Protein AF-A0A7S4QL67-F1 (afdb_monomer_lite)

pLDDT: mean 79.64, std 17.18, range [35.62, 97.12]

Sequence (213 aa):
MNMHNIYIYISLELRRITYESTPASIIEQIALKEAVHPLRSLDDLRTRLGPNRRCYAFFHPSFLLEEPLVFVHVALIENCIPCSMEDIDKFTTKNEGEGEEERNKKVAVFYSITSTQPGLSGVDLGNFLLKRVVDVLKKDFVNMETFVTLSPLPRFRKWVEGKVKQQMKKGNEGRAKDDNTKTVSSSKFVDDTLFTKKEKLELQKVLKCSNLE

Organism: NCBI:txid49249

Structure (mmCIF, N/CA/C/O backbone):
data_AF-A0A7S4QL67-F1
#
_entry.id   AF-A0A7S4QL67-F1
#
loop_
_atom_site.group_PDB
_atom_site.id
_atom_site.type_symbol
_atom_site.label_atom_id
_atom_site.label_alt_id
_atom_site.label_comp_id
_atom_site.label_asym_id
_atom_site.label_entity_id
_atom_site.label_seq_id
_atom_site.pdbx_PDB_ins_code
_atom_site.Cartn_x
_atom_site.Cartn_y
_atom_site.Cartn_z
_atom_site.occupancy
_atom_site.B_iso_or_equiv
_atom_site.auth_seq_id
_atom_site.auth_comp_id
_atom_site.auth_asym_id
_atom_site.auth_atom_id
_atom_site.pdbx_PDB_model_num
ATOM 1 N N . MET A 1 1 ? -24.538 7.093 -9.145 1.00 47.81 1 MET A N 1
ATOM 2 C CA . MET A 1 1 ? -23.144 7.366 -9.567 1.00 47.81 1 MET A CA 1
ATOM 3 C C . MET A 1 1 ? -23.116 8.729 -10.243 1.00 47.81 1 MET A C 1
ATOM 5 O O . MET A 1 1 ? -23.798 8.895 -11.241 1.00 47.81 1 MET A O 1
ATOM 9 N N . ASN A 1 2 ? -22.430 9.715 -9.657 1.00 45.75 2 ASN A N 1
ATOM 10 C CA . ASN A 1 2 ? -22.355 11.083 -10.191 1.00 45.75 2 ASN A CA 1
ATOM 11 C C . ASN A 1 2 ? -21.451 11.139 -11.432 1.00 45.75 2 ASN A C 1
ATOM 13 O O . ASN A 1 2 ? -20.361 10.569 -11.409 1.00 45.75 2 ASN A O 1
ATOM 17 N N . MET A 1 3 ? -21.862 11.872 -12.473 1.00 50.16 3 MET A N 1
ATOM 18 C CA . MET A 1 3 ? -21.099 12.030 -13.724 1.00 50.16 3 MET A CA 1
ATOM 19 C C . MET A 1 3 ? -19.668 12.554 -13.501 1.00 50.16 3 MET A C 1
ATOM 21 O O . MET A 1 3 ? -18.754 12.160 -14.214 1.00 50.16 3 MET A O 1
ATOM 25 N N . HIS A 1 4 ? -19.452 13.383 -12.473 1.00 55.72 4 HIS A N 1
ATOM 26 C CA . HIS A 1 4 ? -18.123 13.900 -12.118 1.00 55.72 4 HIS A CA 1
ATOM 27 C C . HIS A 1 4 ? -17.134 12.804 -11.700 1.00 55.72 4 HIS A C 1
ATOM 29 O O . HIS A 1 4 ? -15.964 12.869 -12.061 1.00 55.72 4 HIS A O 1
ATOM 35 N N . ASN A 1 5 ? -17.600 11.763 -11.001 1.00 54.25 5 ASN A N 1
ATOM 36 C CA . ASN A 1 5 ? -16.732 10.648 -10.626 1.00 54.25 5 ASN A CA 1
ATOM 37 C C . ASN A 1 5 ? -16.266 9.875 -11.867 1.00 54.25 5 ASN A C 1
ATOM 39 O O . ASN A 1 5 ? -15.102 9.513 -11.952 1.00 54.25 5 ASN A O 1
ATOM 43 N N . ILE A 1 6 ? -17.139 9.678 -12.861 1.00 53.88 6 ILE A N 1
ATOM 44 C CA . ILE A 1 6 ? -16.800 8.945 -14.093 1.00 53.88 6 ILE A CA 1
ATOM 45 C C . ILE A 1 6 ? -15.661 9.634 -14.860 1.00 53.88 6 ILE A C 1
ATOM 47 O O . ILE A 1 6 ? -14.733 8.954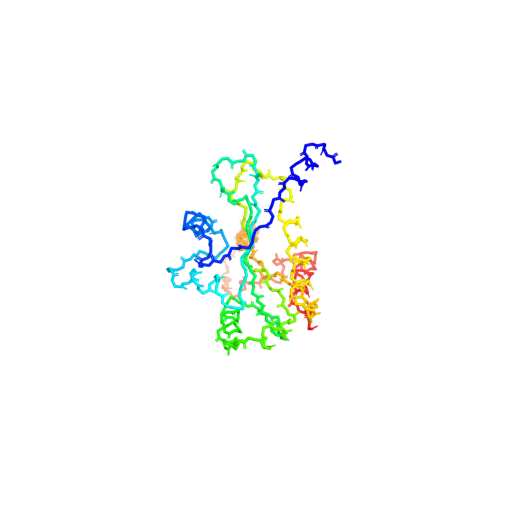 -15.292 1.00 53.88 6 ILE A O 1
ATOM 51 N N . TYR A 1 7 ? -15.691 10.965 -14.977 1.00 53.84 7 TYR A N 1
ATOM 52 C CA . TYR A 1 7 ? -14.631 11.716 -15.658 1.00 53.84 7 TYR A CA 1
ATOM 53 C C . TYR A 1 7 ? -13.300 11.679 -14.909 1.00 53.84 7 TYR A C 1
ATOM 55 O O . TYR A 1 7 ? -12.264 11.532 -15.550 1.00 53.84 7 TYR A O 1
ATOM 63 N N . ILE A 1 8 ? -13.327 11.754 -13.574 1.00 58.94 8 ILE A N 1
ATOM 64 C CA . ILE A 1 8 ? -12.108 11.645 -12.768 1.00 58.94 8 ILE A CA 1
ATOM 65 C C . ILE A 1 8 ? -11.485 10.257 -12.937 1.00 58.94 8 ILE A C 1
ATOM 67 O O . ILE A 1 8 ? -10.295 10.176 -13.183 1.00 58.94 8 ILE A O 1
ATOM 71 N N . TYR A 1 9 ? -12.255 9.165 -12.856 1.00 61.34 9 TYR A N 1
ATOM 72 C CA . TYR A 1 9 ? -11.690 7.807 -12.919 1.00 61.34 9 TYR A CA 1
ATOM 73 C C . TYR A 1 9 ? -11.166 7.400 -14.305 1.00 61.34 9 TYR A C 1
ATOM 75 O O . TYR A 1 9 ? -10.254 6.578 -14.383 1.00 61.34 9 TYR A O 1
ATOM 83 N N . ILE A 1 10 ? -11.724 7.947 -15.391 1.00 61.06 10 ILE A N 1
ATOM 84 C CA . ILE A 1 10 ? -11.321 7.615 -16.770 1.00 61.06 10 ILE A CA 1
ATOM 85 C C . ILE A 1 10 ? -9.983 8.261 -17.164 1.00 61.06 10 ILE A C 1
ATOM 87 O O . ILE A 1 10 ? -9.298 7.733 -18.037 1.00 61.06 10 ILE A O 1
ATOM 91 N N . SER A 1 11 ? -9.582 9.361 -16.522 1.00 75.50 11 SER A N 1
ATOM 92 C CA . SER A 1 11 ? -8.353 10.089 -16.860 1.00 75.50 11 SER A CA 1
ATOM 93 C C . SER A 1 11 ? -7.151 9.755 -15.971 1.00 75.50 11 SER A C 1
ATOM 95 O O . SER A 1 11 ? -6.076 10.296 -16.214 1.00 75.50 11 SER A O 1
ATOM 97 N N . LEU A 1 12 ? -7.289 8.899 -14.948 1.00 87.38 12 LEU A N 1
ATOM 98 C CA . LEU A 1 12 ? -6.177 8.601 -14.038 1.00 87.38 12 LEU A CA 1
ATOM 99 C C . LEU A 1 12 ? -5.130 7.703 -14.690 1.00 87.38 12 LEU A C 1
ATOM 101 O O . LEU A 1 12 ? -5.422 6.604 -15.168 1.00 87.38 12 LEU A O 1
ATOM 105 N N . GLU A 1 13 ? -3.883 8.144 -14.612 1.00 90.50 13 GLU A N 1
ATOM 106 C CA . GLU A 1 13 ? -2.728 7.399 -15.081 1.00 90.50 13 GLU A CA 1
ATOM 107 C C . GLU A 1 13 ? -2.085 6.655 -13.907 1.00 90.50 13 GLU A C 1
ATOM 109 O O . GLU A 1 13 ? -1.672 7.267 -12.921 1.00 90.50 13 GLU A O 1
ATOM 114 N N . LEU A 1 14 ? -2.009 5.324 -14.000 1.00 94.00 14 LEU A N 1
ATOM 115 C CA . LEU A 1 14 ? -1.264 4.504 -13.046 1.00 94.00 14 LEU A CA 1
ATOM 116 C C . LEU A 1 14 ? 0.203 4.468 -13.468 1.00 94.00 14 LEU A C 1
ATOM 118 O O . LEU A 1 14 ? 0.513 3.911 -14.520 1.00 94.00 14 LEU A O 1
ATOM 122 N N . ARG A 1 15 ? 1.100 4.987 -12.629 1.00 94.75 15 ARG A N 1
ATOM 123 C CA . ARG A 1 15 ? 2.548 4.883 -12.851 1.00 94.75 15 ARG A CA 1
ATOM 124 C C . ARG A 1 15 ? 3.189 4.025 -11.768 1.00 94.75 15 ARG A C 1
ATOM 126 O O . ARG A 1 15 ? 2.822 4.108 -10.593 1.00 94.75 15 ARG A O 1
ATOM 133 N N . ARG A 1 16 ? 4.160 3.203 -12.173 1.00 95.62 16 ARG A N 1
ATOM 134 C CA . ARG A 1 16 ? 5.074 2.527 -11.248 1.00 95.62 16 ARG A CA 1
ATOM 135 C C . ARG A 1 16 ? 6.146 3.521 -10.819 1.00 95.62 16 ARG A C 1
ATOM 137 O O . ARG A 1 16 ? 6.760 4.160 -11.665 1.00 95.62 16 ARG A O 1
ATOM 144 N N . ILE A 1 17 ? 6.373 3.606 -9.517 1.00 95.69 17 ILE A N 1
ATOM 145 C CA . ILE A 1 17 ? 7.401 4.440 -8.909 1.00 95.69 17 ILE A CA 1
ATOM 146 C C . ILE A 1 17 ? 8.600 3.556 -8.575 1.00 95.69 17 ILE A C 1
ATOM 148 O O . ILE A 1 17 ? 8.479 2.579 -7.833 1.00 95.69 17 ILE A O 1
ATOM 152 N N . THR A 1 18 ? 9.748 3.899 -9.142 1.00 94.50 18 THR A N 1
ATOM 153 C CA . THR A 1 18 ? 11.058 3.287 -8.870 1.00 94.50 18 THR A CA 1
ATOM 154 C C . THR A 1 18 ? 12.059 4.370 -8.484 1.00 94.50 18 THR A C 1
ATOM 156 O O . THR A 1 18 ? 11.873 5.541 -8.833 1.00 94.50 18 THR A O 1
ATOM 159 N N . TYR A 1 19 ? 13.113 3.988 -7.767 1.00 91.56 19 TYR A N 1
ATOM 160 C CA . TYR A 1 19 ? 14.127 4.935 -7.314 1.00 91.56 19 TYR A CA 1
ATOM 161 C C . TYR A 1 19 ? 14.970 5.486 -8.479 1.00 91.56 19 TYR A C 1
ATOM 163 O O . TYR A 1 19 ? 15.389 6.638 -8.442 1.00 91.56 19 TYR A O 1
ATOM 171 N N . GLU A 1 20 ? 15.177 4.691 -9.532 1.00 89.00 20 GLU A N 1
ATOM 172 C CA . GLU A 1 20 ? 16.080 5.005 -10.643 1.00 89.00 20 GLU A CA 1
ATOM 173 C C . GLU A 1 20 ? 15.415 5.817 -11.759 1.00 89.00 20 GLU A C 1
ATOM 175 O O . GLU A 1 20 ? 16.056 6.689 -12.340 1.00 89.00 20 GLU A O 1
ATOM 180 N N . SER A 1 21 ? 14.150 5.528 -12.097 1.00 91.00 21 SER A N 1
ATOM 181 C CA . SER A 1 21 ? 13.496 6.143 -13.264 1.00 91.00 21 SER A CA 1
ATOM 182 C C . SER A 1 21 ? 12.536 7.277 -12.921 1.00 91.00 21 SER A C 1
ATOM 184 O O . SER A 1 21 ? 12.114 8.004 -13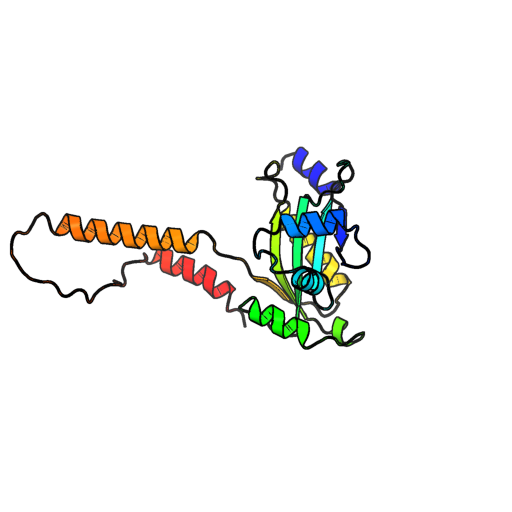.818 1.00 91.00 21 SER A O 1
ATOM 186 N N . THR A 1 22 ? 12.146 7.426 -11.654 1.00 93.62 22 THR A N 1
ATOM 187 C CA . THR A 1 22 ? 11.178 8.456 -11.253 1.00 93.62 22 THR A CA 1
ATOM 188 C C . THR A 1 22 ? 11.901 9.744 -10.857 1.00 93.62 22 THR A C 1
ATOM 190 O O . THR A 1 22 ? 12.877 9.677 -10.110 1.00 93.62 22 THR A O 1
ATOM 193 N N . PRO A 1 23 ? 11.418 10.930 -11.277 1.00 93.69 23 PRO A N 1
ATOM 194 C CA . PRO A 1 23 ? 11.945 12.202 -10.798 1.00 93.69 23 PRO A CA 1
ATOM 195 C C . PRO A 1 23 ? 11.982 12.295 -9.267 1.00 93.69 23 PRO A C 1
ATOM 197 O O . PRO A 1 23 ? 11.015 11.953 -8.579 1.00 93.69 23 PRO A O 1
ATOM 200 N N . ALA A 1 24 ? 13.085 12.829 -8.736 1.00 93.31 24 ALA A N 1
ATOM 201 C CA . ALA A 1 24 ? 13.299 12.969 -7.296 1.00 93.31 24 ALA A CA 1
ATOM 202 C C . ALA A 1 24 ? 12.215 13.811 -6.600 1.00 93.31 24 ALA A C 1
ATOM 204 O O . ALA A 1 24 ? 11.880 13.534 -5.454 1.00 93.31 24 ALA A O 1
ATOM 205 N N . SER A 1 25 ? 11.619 14.782 -7.301 1.00 92.38 25 SER A N 1
ATOM 206 C CA . SER A 1 25 ? 10.508 15.602 -6.799 1.00 92.38 25 SER A CA 1
ATOM 207 C C . SER A 1 25 ? 9.272 14.771 -6.431 1.00 92.38 25 SER A C 1
ATOM 209 O O . SER A 1 25 ? 8.646 15.011 -5.402 1.00 92.38 25 SER A O 1
ATOM 211 N N . ILE A 1 26 ? 8.932 13.757 -7.232 1.00 93.25 26 ILE A N 1
ATOM 212 C CA . ILE A 1 26 ? 7.800 12.857 -6.963 1.00 93.25 26 ILE A CA 1
ATOM 213 C C . ILE A 1 26 ? 8.137 11.930 -5.792 1.00 93.25 26 ILE A C 1
ATOM 215 O O . ILE A 1 26 ? 7.310 11.710 -4.905 1.00 93.25 26 ILE A O 1
ATOM 219 N N . ILE A 1 27 ? 9.364 11.403 -5.768 1.00 94.19 27 ILE A N 1
ATOM 220 C CA . ILE A 1 27 ? 9.854 10.545 -4.682 1.00 94.19 27 ILE A CA 1
ATOM 221 C C . ILE A 1 27 ? 9.822 11.304 -3.346 1.00 94.19 27 ILE A C 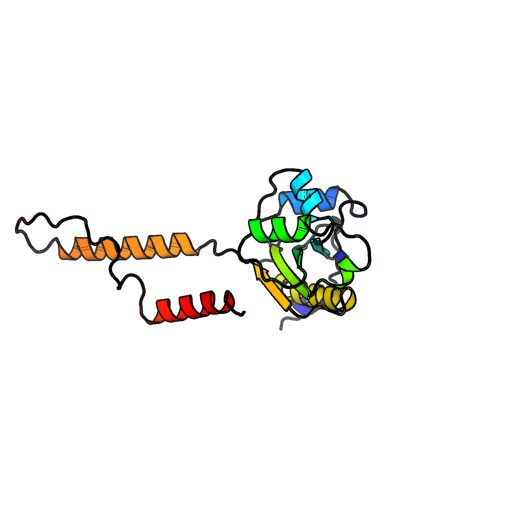1
ATOM 223 O O . ILE A 1 27 ? 9.367 10.760 -2.340 1.00 94.19 27 ILE A O 1
ATOM 227 N N . GLU A 1 28 ? 10.242 12.569 -3.341 1.00 93.00 28 GLU A N 1
ATOM 228 C CA . GLU A 1 28 ? 10.178 13.456 -2.179 1.00 93.00 28 GLU A CA 1
ATOM 229 C C . GLU A 1 28 ? 8.734 13.665 -1.707 1.00 93.00 28 GLU A C 1
ATOM 231 O O . GLU A 1 28 ? 8.451 13.533 -0.517 1.00 93.00 28 GLU A O 1
ATOM 236 N N . GLN A 1 29 ? 7.792 13.910 -2.621 1.00 92.31 29 GLN A N 1
ATOM 237 C CA . GLN A 1 29 ? 6.377 14.038 -2.264 1.00 92.31 29 GLN A CA 1
ATOM 238 C C . GLN A 1 29 ? 5.813 12.760 -1.636 1.00 92.31 29 GLN A C 1
ATOM 240 O O . GLN A 1 29 ? 5.096 12.839 -0.640 1.00 92.31 29 GLN A O 1
ATOM 245 N N . ILE A 1 30 ? 6.138 11.585 -2.180 1.00 93.56 30 ILE A N 1
ATOM 246 C CA . ILE A 1 30 ? 5.727 10.296 -1.601 1.00 93.56 30 ILE A CA 1
ATOM 247 C C . ILE A 1 30 ? 6.318 10.143 -0.199 1.00 93.56 30 ILE A C 1
ATOM 249 O O . ILE A 1 30 ? 5.603 9.789 0.739 1.00 93.56 30 ILE A O 1
ATOM 253 N N . ALA A 1 31 ? 7.601 10.472 -0.045 1.00 93.44 31 ALA A N 1
ATOM 254 C CA . ALA A 1 31 ? 8.300 10.369 1.223 1.00 93.44 31 ALA A CA 1
ATOM 255 C C . ALA A 1 31 ? 7.708 11.281 2.307 1.00 93.44 31 ALA A C 1
ATOM 257 O O . ALA A 1 31 ? 7.506 10.844 3.439 1.00 93.44 31 ALA A O 1
ATOM 258 N N . LEU A 1 32 ? 7.388 12.528 1.954 1.00 92.69 32 LEU A N 1
ATOM 259 C CA . LEU A 1 32 ? 6.805 13.512 2.867 1.00 92.69 32 LEU A CA 1
ATOM 260 C C . LEU A 1 32 ? 5.354 13.200 3.237 1.00 92.69 32 LEU A C 1
ATOM 262 O O . LEU A 1 32 ? 4.910 13.550 4.330 1.00 92.69 32 LEU A O 1
ATOM 266 N N . LYS A 1 33 ? 4.596 12.586 2.325 1.00 92.38 33 LYS A N 1
ATOM 267 C CA . LYS A 1 33 ? 3.152 12.389 2.493 1.00 92.38 33 LYS A CA 1
ATOM 268 C C . LYS A 1 33 ? 2.761 11.023 3.041 1.00 92.38 33 LYS A C 1
ATOM 270 O O . LYS A 1 33 ? 1.584 10.833 3.325 1.00 92.38 33 LYS A O 1
ATOM 275 N N . GLU A 1 34 ? 3.701 10.096 3.203 1.00 93.31 34 GLU A N 1
ATOM 276 C CA . GLU A 1 34 ? 3.469 8.760 3.762 1.00 93.31 34 GLU A CA 1
ATOM 277 C C . GLU A 1 34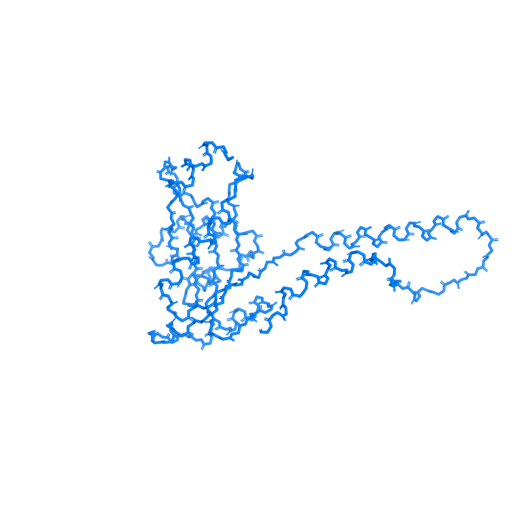 ? 2.770 8.819 5.134 1.00 93.31 34 GLU A C 1
ATOM 279 O O . GLU A 1 34 ? 3.344 9.249 6.135 1.00 93.31 34 GLU A O 1
ATOM 284 N N . ALA A 1 35 ? 1.509 8.376 5.174 1.00 89.56 35 ALA A N 1
ATOM 285 C CA . ALA A 1 35 ? 0.636 8.547 6.335 1.00 89.56 35 ALA A CA 1
ATOM 286 C C . ALA A 1 35 ? 0.548 7.308 7.241 1.00 89.56 35 ALA A C 1
ATOM 288 O O . ALA A 1 35 ? 0.080 7.417 8.377 1.00 89.56 35 ALA A O 1
ATOM 289 N N . VAL A 1 36 ? 0.948 6.131 6.750 1.00 90.31 36 VAL A N 1
ATOM 290 C CA . VAL A 1 36 ? 0.788 4.858 7.468 1.00 90.31 36 VAL A CA 1
ATOM 291 C C . VAL A 1 36 ? 2.069 4.495 8.208 1.00 90.31 36 VAL A C 1
ATOM 293 O O . VAL A 1 36 ? 2.041 4.246 9.415 1.00 90.31 36 VAL A O 1
ATOM 296 N N . HIS A 1 37 ? 3.197 4.500 7.495 1.00 89.44 37 HIS A N 1
ATOM 297 C CA . HIS A 1 37 ? 4.499 4.111 8.032 1.00 89.44 37 HIS A CA 1
ATOM 298 C C . HIS A 1 37 ? 5.546 5.186 7.729 1.00 89.44 37 HIS A C 1
ATOM 300 O O . HIS A 1 37 ? 6.236 5.068 6.713 1.00 89.44 37 HIS A O 1
ATOM 306 N N . PRO A 1 38 ? 5.699 6.208 8.592 1.00 88.56 38 PRO A N 1
ATOM 307 C CA . PRO A 1 38 ? 6.670 7.279 8.384 1.00 88.56 38 PRO A CA 1
ATOM 308 C C . PRO A 1 38 ? 8.063 6.733 8.058 1.00 88.56 38 PRO A C 1
ATOM 310 O O . PRO A 1 38 ? 8.510 5.747 8.653 1.00 88.56 38 PRO A O 1
ATOM 313 N N . LEU A 1 39 ? 8.733 7.351 7.087 1.00 89.19 39 LEU A N 1
ATOM 314 C CA . LEU A 1 39 ? 10.076 6.946 6.682 1.00 89.19 39 LEU A CA 1
ATOM 315 C C . LEU A 1 39 ? 11.097 7.283 7.763 1.00 89.19 39 LEU A C 1
ATOM 317 O O . LEU A 1 39 ? 11.058 8.358 8.361 1.00 89.19 39 LEU A O 1
ATOM 321 N N . ARG A 1 40 ? 12.037 6.362 7.981 1.00 89.31 40 ARG A N 1
ATOM 322 C CA . ARG A 1 40 ? 13.115 6.531 8.968 1.00 89.31 40 ARG A CA 1
ATOM 323 C C . ARG A 1 40 ? 14.375 7.156 8.372 1.00 89.31 40 ARG A C 1
ATOM 325 O O . ARG A 1 40 ? 15.098 7.858 9.072 1.00 89.31 40 ARG A O 1
ATOM 332 N N . SER A 1 41 ? 14.657 6.881 7.101 1.00 91.44 41 SER A N 1
ATOM 333 C CA . SER A 1 41 ? 15.863 7.328 6.399 1.00 91.44 41 SER A CA 1
ATOM 334 C C . SER A 1 41 ? 15.674 7.264 4.877 1.00 91.44 41 SER A C 1
ATOM 336 O O . SER A 1 41 ? 14.708 6.686 4.379 1.00 91.44 41 SER A O 1
ATOM 338 N N . LEU A 1 42 ? 16.623 7.825 4.120 1.00 89.31 42 LEU A N 1
ATOM 339 C CA . LEU A 1 42 ? 16.672 7.643 2.661 1.00 89.31 42 LEU A CA 1
ATOM 340 C C . LEU A 1 42 ? 16.904 6.180 2.259 1.00 89.31 42 LEU A C 1
ATOM 342 O O . LEU A 1 42 ? 16.463 5.756 1.196 1.00 89.31 42 LEU A O 1
ATOM 346 N N . ASP A 1 43 ? 17.580 5.412 3.110 1.00 90.06 43 ASP A N 1
ATOM 347 C CA . ASP A 1 43 ? 17.833 3.990 2.888 1.00 90.06 43 ASP A CA 1
ATOM 348 C C . ASP A 1 43 ? 16.551 3.148 3.039 1.00 90.06 43 ASP A C 1
ATOM 350 O O . ASP A 1 43 ? 16.279 2.265 2.227 1.00 90.06 43 ASP A O 1
ATOM 354 N N . ASP A 1 44 ? 15.686 3.510 3.997 1.00 91.00 44 ASP A N 1
ATOM 355 C CA . ASP A 1 44 ? 14.327 2.957 4.124 1.00 91.00 44 ASP A CA 1
ATOM 356 C C . ASP A 1 44 ? 13.517 3.232 2.845 1.00 91.00 44 ASP A C 1
ATOM 358 O O . ASP A 1 44 ? 12.901 2.330 2.282 1.00 91.00 44 ASP A O 1
ATOM 362 N N . LEU A 1 45 ? 13.590 4.454 2.308 1.00 92.38 45 LEU A N 1
ATOM 363 C CA . LEU A 1 45 ? 12.918 4.802 1.053 1.00 92.38 45 LEU A CA 1
ATOM 364 C C . LEU A 1 45 ? 13.435 3.985 -0.141 1.00 92.38 45 LEU A C 1
ATOM 366 O O . LEU A 1 45 ? 12.629 3.470 -0.915 1.00 92.38 45 LEU A O 1
ATOM 370 N N . ARG A 1 46 ? 14.759 3.829 -0.273 1.00 91.25 46 ARG A N 1
ATOM 371 C CA . ARG A 1 46 ? 15.369 2.979 -1.309 1.00 91.25 46 ARG A CA 1
ATOM 372 C C . ARG A 1 46 ? 14.901 1.540 -1.191 1.00 91.25 46 ARG A C 1
ATOM 374 O O . ARG A 1 46 ? 14.464 0.970 -2.181 1.00 91.25 46 ARG A O 1
ATOM 381 N N . THR A 1 47 ? 14.907 0.991 0.021 1.00 90.62 47 THR A N 1
ATOM 382 C CA . THR A 1 47 ? 14.420 -0.367 0.284 1.00 90.62 47 THR A CA 1
ATOM 383 C C . THR A 1 47 ? 12.963 -0.511 -0.153 1.00 90.62 47 THR A C 1
ATOM 385 O O . THR A 1 47 ? 12.625 -1.460 -0.852 1.00 90.62 47 THR A O 1
ATOM 388 N N . ARG A 1 48 ? 12.097 0.459 0.178 1.00 92.88 48 ARG A N 1
ATOM 389 C CA . ARG A 1 48 ? 10.667 0.454 -0.192 1.00 92.88 48 ARG A CA 1
ATOM 390 C C . ARG A 1 48 ? 10.393 0.557 -1.692 1.00 92.88 48 ARG A C 1
ATOM 392 O O . ARG A 1 48 ? 9.348 0.084 -2.134 1.00 92.88 48 ARG A O 1
ATOM 399 N N . LEU A 1 49 ? 11.297 1.169 -2.452 1.00 93.25 49 LEU A N 1
ATOM 400 C CA . LEU A 1 49 ? 11.219 1.288 -3.912 1.00 93.25 49 LEU A CA 1
ATOM 401 C C . LEU A 1 49 ? 12.076 0.244 -4.649 1.00 93.25 49 LEU A C 1
ATOM 403 O O . LEU A 1 49 ? 12.096 0.239 -5.880 1.00 93.25 49 LEU A O 1
ATOM 407 N N . GLY A 1 50 ? 12.771 -0.612 -3.899 1.00 88.56 50 GLY A N 1
ATOM 408 C CA . GLY A 1 50 ? 13.744 -1.576 -4.392 1.00 88.56 50 GLY A CA 1
ATOM 409 C C . GLY A 1 50 ? 13.145 -2.936 -4.781 1.00 88.56 50 GLY A C 1
ATOM 410 O O . GLY A 1 50 ? 11.942 -3.050 -5.045 1.00 88.56 50 GLY A O 1
ATOM 411 N N . PRO A 1 51 ? 13.975 -3.992 -4.848 1.00 87.69 51 PRO A N 1
ATOM 412 C CA . PRO A 1 51 ? 13.541 -5.325 -5.258 1.00 87.69 51 PRO A CA 1
ATOM 413 C C . PRO A 1 51 ? 12.527 -5.922 -4.274 1.00 87.69 51 PRO A C 1
ATOM 415 O O . PRO A 1 51 ? 12.475 -5.561 -3.099 1.00 87.69 51 PRO A O 1
ATOM 418 N N . ASN A 1 52 ? 11.675 -6.829 -4.765 1.00 89.94 52 ASN A N 1
ATOM 419 C CA . ASN A 1 52 ? 10.554 -7.427 -4.015 1.00 89.94 52 ASN A CA 1
ATOM 420 C C . ASN A 1 52 ? 9.551 -6.422 -3.428 1.00 89.94 52 ASN A C 1
ATOM 422 O O . ASN A 1 52 ? 8.654 -6.801 -2.672 1.00 89.94 52 ASN A O 1
ATOM 426 N N . ARG A 1 53 ? 9.664 -5.144 -3.787 1.00 93.12 53 ARG A N 1
ATOM 427 C CA . ARG A 1 53 ? 8.709 -4.106 -3.436 1.00 93.12 53 ARG A CA 1
ATOM 428 C C . ARG A 1 53 ? 8.308 -3.340 -4.677 1.00 93.12 53 ARG A C 1
ATOM 430 O O . ARG A 1 53 ? 9.028 -3.253 -5.671 1.00 93.12 53 ARG A O 1
ATOM 437 N N . ARG A 1 54 ? 7.082 -2.845 -4.653 1.00 95.00 54 ARG A N 1
ATOM 438 C CA . ARG A 1 54 ? 6.513 -2.039 -5.724 1.00 95.00 54 ARG A CA 1
ATOM 439 C C . ARG A 1 54 ? 5.788 -0.869 -5.093 1.00 95.00 54 ARG A C 1
ATOM 441 O O . ARG A 1 54 ? 5.050 -1.036 -4.125 1.00 95.00 54 ARG A O 1
ATOM 448 N N . CYS A 1 55 ? 5.973 0.305 -5.671 1.00 96.50 55 CYS A N 1
ATOM 449 C CA . CYS A 1 55 ? 5.166 1.467 -5.362 1.00 96.50 55 CYS A CA 1
ATOM 450 C C . CYS A 1 55 ? 4.425 1.881 -6.629 1.00 96.50 55 CYS A C 1
ATOM 452 O O . CYS A 1 55 ? 5.008 1.930 -7.714 1.00 96.50 55 CYS A O 1
ATOM 454 N N . TYR A 1 56 ? 3.130 2.135 -6.498 1.00 97.06 56 TYR A N 1
ATOM 455 C CA . TYR A 1 56 ? 2.299 2.625 -7.589 1.00 97.06 56 TYR A CA 1
ATOM 456 C C . TYR A 1 56 ? 1.555 3.867 -7.139 1.00 97.06 56 TYR A C 1
ATOM 458 O O . TYR A 1 56 ? 1.114 3.949 -5.992 1.00 97.06 56 TYR A O 1
ATOM 466 N N . ALA A 1 57 ? 1.374 4.810 -8.053 1.00 95.44 57 ALA A N 1
ATOM 467 C CA . ALA A 1 57 ? 0.645 6.034 -7.781 1.00 95.44 57 ALA A CA 1
ATOM 468 C C . ALA A 1 57 ? -0.261 6.412 -8.952 1.00 95.44 57 ALA A C 1
ATOM 470 O O . ALA A 1 57 ? 0.057 6.142 -10.114 1.00 95.44 57 ALA A O 1
ATOM 471 N N . PHE A 1 58 ? -1.395 7.034 -8.629 1.00 93.06 58 PHE A N 1
ATOM 472 C CA . PHE A 1 58 ? -2.251 7.669 -9.622 1.00 93.06 58 PHE A CA 1
ATOM 473 C C . PHE A 1 58 ? -1.893 9.132 -9.810 1.00 93.06 58 PHE A C 1
ATOM 475 O O . PHE A 1 58 ? -1.798 9.890 -8.843 1.00 93.06 58 PHE A O 1
ATOM 482 N N . PHE A 1 59 ? -1.816 9.522 -11.075 1.00 90.75 59 PHE A N 1
ATOM 483 C CA . PHE A 1 59 ? -1.624 10.892 -11.524 1.00 90.75 59 PHE A CA 1
ATOM 484 C C . PHE A 1 59 ? -2.819 11.322 -12.368 1.00 90.75 59 PHE A C 1
ATOM 486 O O . PHE A 1 59 ? -3.494 10.493 -12.981 1.00 90.75 59 PHE A O 1
ATOM 493 N N . HIS A 1 60 ? -3.086 12.625 -12.399 1.00 86.50 60 HIS A N 1
ATOM 494 C CA . HIS A 1 60 ? -4.109 13.198 -13.265 1.00 86.50 60 HIS A CA 1
ATOM 495 C C . HIS A 1 60 ? -3.445 14.072 -14.341 1.00 86.50 60 HIS A C 1
ATOM 497 O O . HIS A 1 60 ? -2.733 15.011 -13.984 1.00 86.50 60 HIS A O 1
ATOM 503 N N . PRO A 1 61 ? -3.700 13.835 -15.641 1.00 79.12 61 PRO A N 1
ATOM 504 C CA . PRO A 1 61 ? -2.963 14.456 -16.746 1.00 79.12 61 PRO A CA 1
ATOM 505 C C . PRO A 1 61 ? -3.153 15.974 -16.836 1.00 79.12 61 PRO A C 1
ATOM 507 O O . PRO A 1 61 ? -2.296 16.675 -17.357 1.00 79.12 61 PRO A O 1
ATOM 510 N N . SER A 1 62 ? -4.266 16.506 -16.324 1.00 74.31 62 SER A N 1
ATOM 511 C CA . SER A 1 62 ? -4.518 17.956 -16.318 1.00 74.31 62 SER A CA 1
ATOM 512 C C . SER A 1 62 ? -3.857 18.702 -15.155 1.00 74.31 62 SER A C 1
ATOM 514 O O . SER A 1 62 ? -3.944 19.926 -15.106 1.00 74.31 62 SER A O 1
ATOM 516 N N . PHE A 1 63 ? -3.249 18.003 -14.190 1.00 66.56 63 PHE A N 1
ATOM 517 C CA . PHE A 1 63 ? -2.613 18.655 -13.049 1.00 66.56 63 PHE A CA 1
ATOM 518 C C . PHE A 1 63 ? -1.142 18.945 -13.367 1.00 66.56 63 PHE A C 1
ATOM 520 O O . PHE A 1 63 ? -0.332 18.033 -13.492 1.00 66.56 63 PHE A O 1
ATOM 527 N N . LEU A 1 64 ? -0.801 20.230 -13.492 1.00 57.75 64 LEU A N 1
ATOM 528 C CA . LEU A 1 64 ? 0.513 20.708 -13.952 1.00 57.75 64 LEU A CA 1
ATOM 529 C C . LEU A 1 64 ? 1.690 20.366 -13.019 1.00 57.75 64 LEU A C 1
ATOM 531 O O . LEU A 1 64 ? 2.837 20.526 -13.421 1.00 57.75 64 LEU A O 1
ATOM 535 N N . LEU A 1 65 ? 1.430 19.926 -11.784 1.00 65.38 65 LEU A N 1
ATOM 536 C CA . LEU A 1 65 ? 2.460 19.722 -10.758 1.00 65.38 65 LEU A CA 1
ATOM 537 C C . LEU A 1 65 ? 2.910 18.260 -10.588 1.00 65.38 65 LEU A C 1
ATOM 539 O O . LEU A 1 65 ? 3.583 17.971 -9.604 1.00 65.38 65 LEU A O 1
ATOM 543 N N . GLU A 1 66 ? 2.547 17.349 -11.505 1.00 82.06 66 GLU A N 1
ATOM 544 C CA . GLU A 1 66 ? 2.908 15.912 -11.457 1.00 82.06 66 GLU A CA 1
ATOM 545 C C . GLU A 1 66 ? 2.779 15.284 -10.055 1.00 82.06 66 GLU A C 1
ATOM 547 O O . GLU A 1 66 ? 3.601 14.485 -9.615 1.00 82.06 66 GLU A O 1
ATOM 552 N N . GLU A 1 67 ? 1.736 15.665 -9.324 1.00 87.25 67 GLU A N 1
ATOM 553 C CA . GLU A 1 67 ? 1.577 15.272 -7.931 1.00 87.25 67 GLU A CA 1
ATOM 554 C C . GLU A 1 67 ? 0.780 13.961 -7.829 1.00 87.25 67 GLU A C 1
ATOM 556 O O . GLU A 1 67 ? -0.310 13.861 -8.411 1.00 87.25 67 GLU A O 1
ATOM 561 N N . PRO A 1 68 ? 1.263 12.949 -7.083 1.00 92.31 68 PRO A N 1
ATOM 562 C CA . PRO A 1 68 ? 0.536 11.699 -6.918 1.00 92.31 68 PRO A CA 1
ATOM 563 C C . PRO A 1 68 ? -0.713 11.963 -6.082 1.00 92.31 68 PRO A C 1
ATOM 565 O O . PRO A 1 68 ? -0.596 12.480 -4.976 1.00 92.31 68 PRO A O 1
ATOM 568 N N . LEU A 1 69 ? -1.905 11.606 -6.565 1.00 91.44 69 LEU A N 1
ATOM 569 C CA . LEU A 1 69 ? -3.175 11.804 -5.843 1.00 91.44 69 LEU A CA 1
ATOM 570 C C . LEU A 1 69 ? -3.382 10.765 -4.739 1.00 91.44 69 LEU A C 1
ATOM 572 O O . LEU A 1 69 ? -3.863 11.056 -3.642 1.00 91.44 69 LEU A O 1
ATOM 576 N N . VAL A 1 70 ? -3.020 9.529 -5.055 1.00 92.81 70 VAL A N 1
ATOM 577 C CA . VAL A 1 70 ? -3.027 8.393 -4.144 1.00 92.81 70 VAL A CA 1
ATOM 578 C C . VAL A 1 70 ? -1.882 7.481 -4.549 1.00 92.81 70 VAL A C 1
ATOM 580 O O . VAL A 1 70 ? -1.621 7.305 -5.742 1.00 92.81 70 VAL A O 1
ATOM 583 N N . PHE A 1 71 ? -1.195 6.914 -3.569 1.00 95.56 71 PHE A N 1
ATOM 584 C CA . PHE A 1 71 ? -0.143 5.939 -3.809 1.00 95.56 71 PHE A CA 1
ATOM 585 C C . PHE A 1 71 ? -0.257 4.758 -2.858 1.00 95.56 71 PHE A C 1
ATOM 587 O O . PHE A 1 71 ? -0.888 4.834 -1.799 1.00 95.56 71 PHE A O 1
ATOM 594 N N . VAL A 1 72 ? 0.342 3.649 -3.274 1.00 97.12 72 VAL A N 1
ATOM 595 C CA . VAL A 1 72 ? 0.329 2.393 -2.544 1.00 97.12 72 VAL A CA 1
ATOM 596 C C . VAL A 1 72 ? 1.694 1.734 -2.584 1.00 97.12 72 VAL A C 1
ATOM 598 O O . VAL A 1 72 ? 2.307 1.618 -3.646 1.00 97.12 72 VAL A O 1
ATOM 601 N N . HIS A 1 73 ? 2.137 1.271 -1.421 1.00 96.88 73 HIS A N 1
ATOM 602 C CA . HIS A 1 73 ? 3.307 0.425 -1.283 1.00 96.88 73 HIS A CA 1
ATOM 603 C C . HIS A 1 73 ? 2.893 -1.040 -1.136 1.00 96.88 73 HIS A C 1
ATOM 605 O O . HIS A 1 73 ? 2.022 -1.386 -0.328 1.00 96.88 73 HIS A O 1
ATOM 611 N N . VAL A 1 74 ? 3.542 -1.894 -1.923 1.00 96.75 74 VAL A N 1
ATOM 612 C CA . VAL A 1 74 ? 3.271 -3.326 -2.019 1.00 96.75 74 VAL A CA 1
ATOM 613 C C . VAL A 1 74 ? 4.559 -4.103 -1.791 1.00 96.75 74 VAL A C 1
ATOM 615 O O . VAL A 1 74 ? 5.582 -3.804 -2.406 1.00 96.75 74 VAL A O 1
ATOM 618 N N . ALA A 1 75 ? 4.508 -5.111 -0.927 1.00 95.25 75 ALA A N 1
ATOM 619 C CA . ALA A 1 75 ? 5.565 -6.105 -0.790 1.00 95.25 75 ALA A CA 1
ATOM 620 C C . ALA A 1 75 ? 5.179 -7.385 -1.538 1.00 95.25 75 ALA A C 1
ATOM 622 O O . ALA A 1 75 ? 4.029 -7.822 -1.473 1.00 95.25 75 ALA A O 1
ATOM 623 N N . LEU A 1 76 ? 6.138 -7.970 -2.248 1.00 93.94 76 LEU A N 1
ATOM 624 C CA . LEU A 1 76 ? 5.982 -9.200 -3.016 1.00 93.94 76 LEU A CA 1
ATOM 625 C C . LEU A 1 76 ? 6.678 -10.335 -2.267 1.00 93.94 76 LEU A C 1
ATOM 627 O O . LEU A 1 76 ? 7.877 -10.273 -1.992 1.00 93.94 76 LEU A O 1
ATOM 631 N N . ILE A 1 77 ? 5.915 -11.364 -1.919 1.00 91.81 77 ILE A N 1
ATOM 632 C CA . ILE A 1 77 ? 6.352 -12.472 -1.071 1.00 91.81 77 ILE A CA 1
ATOM 633 C C . ILE A 1 77 ? 6.004 -13.792 -1.764 1.00 91.81 77 ILE A C 1
ATOM 635 O O . ILE A 1 77 ? 5.060 -13.879 -2.547 1.00 91.81 77 ILE A O 1
ATOM 639 N N . GLU A 1 78 ? 6.798 -14.827 -1.511 1.00 88.69 78 GLU A N 1
ATOM 640 C CA . GLU A 1 78 ? 6.643 -16.131 -2.160 1.00 88.69 78 GLU A CA 1
ATOM 641 C C . GLU A 1 78 ? 5.419 -16.881 -1.665 1.00 88.69 78 GLU A C 1
ATOM 643 O O . GLU A 1 78 ? 4.477 -17.023 -2.426 1.00 88.69 78 GLU A O 1
ATOM 648 N N . ASN A 1 79 ? 5.399 -17.343 -0.414 1.00 83.62 79 ASN A N 1
ATOM 649 C CA . ASN A 1 79 ? 4.363 -18.279 0.040 1.00 83.62 79 ASN A CA 1
ATOM 650 C C . ASN A 1 79 ? 3.823 -17.986 1.451 1.00 83.62 79 ASN A C 1
ATOM 652 O O . ASN A 1 79 ? 3.191 -18.854 2.042 1.00 83.62 79 ASN A O 1
ATOM 656 N N . CYS A 1 80 ? 4.079 -16.807 2.028 1.00 86.69 80 CYS A N 1
ATOM 657 C CA . CYS A 1 80 ? 3.606 -16.472 3.375 1.00 86.69 80 CYS A CA 1
ATOM 658 C C . CYS A 1 80 ? 2.892 -15.118 3.436 1.00 86.69 80 CYS A C 1
ATOM 660 O O . CYS A 1 80 ? 3.227 -14.177 2.715 1.00 86.69 80 CYS A O 1
ATOM 662 N N . ILE A 1 81 ? 1.908 -15.031 4.333 1.00 90.06 81 ILE A N 1
ATOM 663 C CA . ILE A 1 81 ? 1.212 -13.792 4.680 1.00 90.06 81 ILE A CA 1
ATOM 664 C C . ILE A 1 81 ? 1.898 -13.209 5.925 1.00 90.06 81 ILE A C 1
ATOM 666 O O . ILE A 1 81 ? 1.958 -13.882 6.954 1.00 90.06 81 ILE A O 1
ATOM 670 N N . PRO A 1 82 ? 2.452 -11.988 5.861 1.00 90.31 82 PRO A N 1
ATOM 671 C CA . PRO A 1 82 ? 3.103 -11.367 7.004 1.00 90.31 82 PRO A CA 1
ATOM 672 C C . PRO A 1 82 ? 2.073 -10.835 8.003 1.00 90.31 82 PRO A C 1
ATOM 674 O O . PRO A 1 82 ? 1.035 -10.291 7.621 1.00 90.31 82 PRO A O 1
ATOM 677 N N . CYS A 1 83 ? 2.412 -10.918 9.288 1.00 88.94 83 CYS A N 1
ATOM 678 C CA . CYS A 1 83 ? 1.588 -10.394 10.380 1.00 88.94 83 CYS A CA 1
ATOM 679 C C . CYS A 1 83 ? 2.095 -9.043 10.903 1.00 88.94 83 CYS A C 1
ATOM 681 O O . CYS A 1 83 ? 1.409 -8.380 11.683 1.00 88.94 83 CYS A O 1
ATOM 683 N N . SER A 1 84 ? 3.301 -8.638 10.501 1.00 90.31 84 SER A N 1
ATOM 684 C CA . SER A 1 84 ? 3.974 -7.437 10.988 1.00 90.31 84 SER A CA 1
ATOM 685 C C . SER A 1 84 ? 4.820 -6.770 9.899 1.00 90.31 84 SER A C 1
ATOM 687 O O . SER A 1 84 ? 5.132 -7.376 8.870 1.00 90.31 84 SER A O 1
ATOM 689 N N . MET A 1 85 ? 5.202 -5.510 10.123 1.00 89.38 85 MET A N 1
ATOM 690 C CA . MET A 1 85 ? 6.121 -4.809 9.218 1.00 89.38 85 MET A CA 1
ATOM 691 C C . MET A 1 85 ? 7.523 -5.422 9.263 1.00 89.38 85 MET A C 1
ATOM 693 O O . MET A 1 85 ? 8.195 -5.497 8.239 1.00 89.38 85 MET A O 1
ATOM 697 N N . GLU A 1 86 ? 7.941 -5.930 10.422 1.00 89.94 86 GLU A N 1
ATOM 698 C CA . GLU A 1 86 ? 9.213 -6.628 10.589 1.00 89.94 86 GLU A CA 1
ATOM 699 C C . GLU A 1 86 ? 9.268 -7.915 9.757 1.00 89.94 86 GLU A C 1
ATOM 701 O O . GLU A 1 86 ? 10.324 -8.275 9.238 1.00 89.94 86 GLU A O 1
ATOM 706 N N . ASP A 1 87 ? 8.139 -8.611 9.611 1.00 90.12 87 ASP A N 1
ATOM 707 C CA . ASP A 1 87 ? 8.041 -9.794 8.755 1.00 90.12 87 ASP A CA 1
ATOM 708 C C . ASP A 1 87 ? 8.186 -9.423 7.279 1.00 90.12 87 ASP A C 1
ATOM 710 O O . ASP A 1 87 ? 8.942 -10.074 6.557 1.00 90.12 87 ASP A O 1
ATOM 714 N N . ILE A 1 88 ? 7.537 -8.337 6.841 1.00 90.62 88 ILE A N 1
ATOM 715 C CA . ILE A 1 88 ? 7.702 -7.807 5.480 1.00 90.62 88 ILE A CA 1
ATOM 716 C C . ILE A 1 88 ? 9.178 -7.498 5.204 1.00 90.62 88 ILE A C 1
ATOM 718 O O . ILE A 1 88 ? 9.713 -7.906 4.169 1.00 90.62 88 ILE A O 1
ATOM 722 N N . ASP A 1 89 ? 9.852 -6.816 6.129 1.00 89.56 89 ASP A N 1
ATOM 723 C CA . ASP A 1 89 ? 11.270 -6.478 5.996 1.00 89.56 89 ASP A CA 1
ATOM 724 C C . ASP A 1 89 ? 12.132 -7.738 5.853 1.00 89.56 89 ASP A C 1
ATOM 726 O O . ASP A 1 89 ? 12.929 -7.825 4.919 1.00 89.56 89 ASP A O 1
ATOM 730 N N . LYS A 1 90 ? 11.906 -8.762 6.686 1.00 87.75 90 LYS A N 1
ATOM 731 C CA . LYS A 1 90 ? 12.636 -10.043 6.628 1.00 87.75 90 LYS A CA 1
ATOM 732 C C . LYS A 1 90 ? 12.380 -10.837 5.348 1.00 87.75 90 LYS A C 1
ATOM 734 O O . LYS A 1 90 ? 13.304 -11.454 4.826 1.00 87.75 90 LYS A O 1
ATOM 739 N N . PHE A 1 91 ? 11.139 -10.893 4.869 1.00 86.50 91 PHE A N 1
ATOM 740 C CA . PHE A 1 91 ? 10.786 -11.692 3.690 1.00 86.50 91 PHE A CA 1
ATOM 741 C C . PHE A 1 91 ? 11.243 -11.048 2.380 1.00 86.50 91 PHE A C 1
ATOM 743 O O . PHE A 1 91 ? 11.487 -11.756 1.405 1.00 86.50 91 PHE A O 1
ATOM 750 N N . THR A 1 92 ? 11.382 -9.720 2.357 1.00 84.25 92 THR A N 1
ATOM 751 C CA . THR A 1 92 ? 11.809 -8.980 1.159 1.00 84.25 92 THR A CA 1
ATOM 752 C C . THR A 1 92 ? 13.329 -8.877 1.021 1.00 84.25 92 THR A C 1
ATOM 754 O O . THR A 1 92 ? 13.811 -8.924 -0.107 1.00 84.25 92 THR A O 1
ATOM 757 N N . THR A 1 93 ? 14.081 -8.813 2.129 1.00 79.25 93 THR A N 1
ATOM 758 C CA . THR A 1 93 ? 15.563 -8.763 2.119 1.00 79.25 93 THR A CA 1
ATOM 759 C C . THR A 1 93 ? 16.237 -10.113 1.889 1.00 79.25 93 THR A C 1
ATOM 761 O O . THR A 1 93 ? 17.348 -10.160 1.383 1.00 79.25 93 THR A O 1
ATOM 764 N N . LYS A 1 94 ? 15.599 -11.233 2.248 1.00 64.31 94 LYS A N 1
ATOM 765 C CA . LYS A 1 94 ? 16.209 -12.569 2.097 1.00 64.31 94 LYS A CA 1
ATOM 766 C C . LYS A 1 94 ? 16.328 -13.059 0.653 1.00 64.31 94 LYS A C 1
ATOM 768 O O . LYS A 1 94 ? 17.097 -13.978 0.407 1.00 64.31 94 LYS A O 1
ATOM 773 N N . ASN A 1 95 ? 15.572 -12.465 -0.267 1.00 57.75 95 ASN A N 1
ATOM 774 C CA . ASN A 1 95 ? 15.372 -12.978 -1.619 1.00 57.75 95 ASN A CA 1
ATOM 775 C C . ASN A 1 95 ? 15.811 -11.947 -2.668 1.00 57.75 95 ASN A C 1
ATOM 777 O O . ASN A 1 95 ? 15.023 -11.577 -3.535 1.00 57.75 95 ASN A O 1
ATOM 781 N N . GLU A 1 96 ? 17.043 -11.444 -2.580 1.00 56.06 96 GLU A N 1
ATOM 782 C CA . GLU A 1 96 ? 17.653 -10.584 -3.613 1.00 56.06 96 GLU A CA 1
ATOM 783 C C . GLU A 1 96 ? 18.021 -11.359 -4.900 1.00 56.06 96 GLU A C 1
ATOM 785 O O . GLU A 1 96 ? 18.896 -10.940 -5.653 1.00 56.06 96 GLU A O 1
ATOM 790 N N . GLY A 1 97 ? 17.391 -12.506 -5.172 1.00 52.19 97 GLY A N 1
ATOM 791 C CA . GLY A 1 97 ? 17.640 -13.261 -6.392 1.00 52.19 97 GLY A CA 1
ATOM 792 C C . GLY A 1 97 ? 17.079 -12.547 -7.614 1.00 52.19 97 GLY A C 1
ATOM 793 O O . GLY A 1 97 ? 15.870 -12.357 -7.763 1.00 52.19 97 GLY A O 1
ATOM 794 N N . GLU A 1 98 ? 17.974 -12.152 -8.512 1.00 53.25 98 GLU A N 1
ATOM 795 C CA . GLU A 1 98 ? 17.623 -11.623 -9.823 1.00 53.25 98 GLU A CA 1
ATOM 796 C C . GLU A 1 98 ? 17.058 -12.741 -10.725 1.00 53.25 98 GLU A C 1
ATOM 798 O O . GLU A 1 98 ? 17.567 -13.862 -10.767 1.00 53.25 98 GLU A O 1
ATOM 803 N N . GLY A 1 99 ? 16.007 -12.439 -11.496 1.00 61.72 99 GLY A N 1
ATOM 804 C CA . GLY A 1 99 ? 15.515 -13.321 -12.561 1.00 61.72 99 GLY A CA 1
ATOM 805 C C . GLY A 1 99 ? 14.361 -14.252 -12.166 1.00 61.72 99 GLY A C 1
ATOM 806 O O . GLY A 1 99 ? 13.221 -13.811 -12.025 1.00 61.72 99 GLY A O 1
ATOM 807 N N . GLU A 1 100 ? 14.612 -15.564 -12.112 1.00 55.12 100 GLU A N 1
ATOM 808 C CA . GLU A 1 100 ? 13.576 -16.604 -11.935 1.00 55.12 100 GLU A CA 1
ATOM 809 C C . GLU A 1 100 ? 12.841 -16.525 -10.591 1.00 55.12 100 GLU A C 1
ATOM 811 O O . GLU A 1 100 ? 11.643 -16.812 -10.526 1.00 55.12 100 GLU A O 1
ATOM 816 N N . GLU A 1 101 ? 13.519 -16.056 -9.545 1.00 62.50 101 GLU A N 1
ATOM 817 C CA . GLU A 1 101 ? 12.958 -15.929 -8.197 1.00 62.50 101 GLU A CA 1
ATOM 818 C C . GLU A 1 101 ? 11.901 -14.816 -8.095 1.00 62.50 101 GLU A C 1
ATOM 820 O O . GLU A 1 101 ? 10.929 -14.946 -7.345 1.00 62.50 101 GLU A O 1
ATOM 825 N N . GLU A 1 102 ? 11.999 -13.759 -8.914 1.00 67.12 102 GLU A N 1
ATOM 826 C CA . GLU A 1 102 ? 10.980 -12.699 -8.968 1.00 67.12 102 GLU A CA 1
ATOM 827 C C . GLU A 1 102 ? 9.654 -13.233 -9.544 1.00 67.12 102 GLU A C 1
ATOM 829 O O . GLU A 1 102 ? 8.577 -12.790 -9.153 1.00 67.12 102 GLU A O 1
ATOM 834 N N . ARG A 1 103 ? 9.696 -14.257 -10.410 1.00 70.25 103 ARG A N 1
ATOM 835 C CA . ARG A 1 103 ? 8.487 -14.894 -10.970 1.00 70.25 103 ARG A CA 1
ATOM 836 C C . ARG A 1 103 ? 7.797 -15.864 -10.006 1.00 70.25 103 ARG A C 1
ATOM 838 O O . ARG A 1 103 ? 6.669 -16.279 -10.275 1.00 70.25 103 ARG A O 1
ATOM 845 N N . ASN A 1 104 ? 8.441 -16.230 -8.899 1.00 82.81 104 ASN A N 1
ATOM 846 C CA . ASN A 1 104 ? 7.897 -17.178 -7.921 1.00 82.81 104 ASN A CA 1
ATOM 847 C C . ASN A 1 104 ? 7.110 -16.500 -6.780 1.00 82.81 104 ASN A C 1
ATOM 849 O O . ASN A 1 104 ? 6.669 -17.160 -5.840 1.00 82.81 104 ASN A O 1
ATOM 853 N N . LYS A 1 105 ? 6.925 -15.176 -6.831 1.00 87.88 105 LYS A N 1
ATOM 854 C CA . LYS A 1 105 ? 6.130 -14.447 -5.834 1.00 87.88 105 LYS A CA 1
ATOM 855 C C . LYS A 1 105 ? 4.646 -14.782 -6.006 1.00 87.88 105 LYS A C 1
ATOM 857 O O . LYS A 1 105 ? 4.095 -14.544 -7.080 1.00 87.88 105 LYS A O 1
ATOM 862 N N . LYS A 1 106 ? 3.991 -15.297 -4.957 1.00 92.12 106 LYS A N 1
ATOM 863 C CA . LYS A 1 106 ? 2.554 -15.634 -4.988 1.00 92.12 106 LYS A CA 1
ATOM 864 C C . LYS A 1 106 ? 1.671 -14.699 -4.171 1.00 92.12 106 LYS A C 1
ATOM 866 O O . LYS A 1 106 ? 0.460 -14.674 -4.386 1.00 92.12 106 LYS A O 1
ATOM 871 N N . VAL A 1 107 ? 2.259 -13.930 -3.253 1.00 93.88 107 VAL A N 1
ATOM 872 C CA . VAL A 1 107 ? 1.541 -13.061 -2.314 1.00 93.88 107 VAL A CA 1
ATOM 873 C C . VAL A 1 107 ? 1.931 -11.599 -2.536 1.00 93.88 107 VAL A C 1
ATOM 875 O O . VAL A 1 107 ? 3.103 -11.238 -2.431 1.00 93.88 107 VAL A O 1
ATOM 878 N N . ALA A 1 108 ? 0.944 -10.740 -2.793 1.00 95.88 108 ALA A N 1
ATOM 879 C CA . ALA A 1 108 ? 1.092 -9.287 -2.780 1.00 95.88 108 ALA A CA 1
ATOM 880 C C . ALA A 1 108 ? 0.473 -8.695 -1.512 1.00 95.88 108 ALA A C 1
ATOM 882 O O . ALA A 1 108 ? -0.719 -8.869 -1.239 1.00 95.88 108 ALA A O 1
ATOM 883 N N . VAL A 1 109 ? 1.284 -7.957 -0.757 1.00 96.25 109 VAL A N 1
ATOM 884 C CA . VAL A 1 109 ? 0.900 -7.355 0.521 1.00 96.25 109 VAL A CA 1
ATOM 885 C C . VAL A 1 109 ? 0.865 -5.842 0.395 1.00 96.25 109 VAL A C 1
ATOM 887 O O . VAL A 1 109 ? 1.903 -5.188 0.323 1.00 96.25 109 VAL A O 1
ATOM 890 N N . PHE A 1 110 ? -0.333 -5.273 0.408 1.00 96.44 110 PHE A N 1
ATOM 891 C CA . PHE A 1 110 ? -0.566 -3.833 0.433 1.00 96.44 110 PHE A CA 1
ATOM 892 C C . PHE A 1 110 ? -0.420 -3.323 1.871 1.00 96.44 110 PHE A C 1
ATOM 894 O O . PHE A 1 110 ? -1.331 -3.486 2.684 1.00 96.44 110 PHE A O 1
ATOM 901 N N . TYR A 1 111 ? 0.730 -2.739 2.204 1.00 95.25 111 TYR A N 1
ATOM 902 C CA . TYR A 1 111 ? 1.052 -2.353 3.586 1.00 95.25 111 TYR A CA 1
ATOM 903 C C . TYR A 1 111 ? 0.947 -0.847 3.852 1.00 95.25 111 TYR A C 1
ATOM 905 O O . TYR A 1 111 ? 0.860 -0.423 4.998 1.00 95.25 111 TYR A O 1
ATOM 913 N N . SER A 1 112 ? 0.921 -0.014 2.812 1.00 95.12 112 SER A N 1
ATOM 914 C CA . SER A 1 112 ? 0.596 1.407 2.957 1.00 95.12 112 SER A CA 1
ATOM 915 C C . SER A 1 112 ? -0.214 1.886 1.767 1.00 95.12 112 SER A C 1
ATOM 917 O O . SER A 1 112 ? 0.188 1.675 0.627 1.00 95.12 112 SER A O 1
ATOM 919 N N . ILE A 1 113 ? -1.342 2.542 2.038 1.00 94.06 113 ILE A N 1
ATOM 920 C CA . ILE A 1 113 ? -2.172 3.229 1.048 1.00 94.06 113 ILE A CA 1
ATOM 921 C C . ILE A 1 113 ? -2.394 4.640 1.575 1.00 94.06 113 ILE A C 1
ATOM 923 O O . ILE A 1 113 ? -2.970 4.822 2.649 1.00 94.06 113 ILE A O 1
ATOM 927 N N . THR A 1 114 ? -1.956 5.636 0.816 1.00 92.69 114 THR A N 1
ATOM 928 C CA . THR A 1 114 ? -1.989 7.034 1.242 1.00 92.69 114 THR A CA 1
ATOM 929 C C . THR A 1 114 ? -2.672 7.891 0.185 1.00 92.69 114 THR A C 1
ATOM 931 O O . THR A 1 114 ? -2.265 7.905 -0.974 1.00 92.69 114 THR A O 1
ATOM 934 N N . SER A 1 115 ? -3.698 8.639 0.600 1.00 90.69 115 SER A N 1
ATOM 935 C CA . SER A 1 115 ? -4.294 9.720 -0.194 1.00 90.69 115 SER A CA 1
ATOM 936 C C . SER A 1 115 ? -3.590 11.027 0.144 1.00 90.69 115 SER A C 1
ATOM 938 O O . SER A 1 115 ? -3.535 11.417 1.308 1.00 90.69 115 SER A O 1
ATOM 940 N N . THR A 1 116 ? -3.068 11.717 -0.863 1.00 87.62 116 THR A N 1
ATOM 941 C CA . THR A 1 116 ? -2.227 12.908 -0.670 1.00 87.62 116 THR A CA 1
ATOM 942 C C . THR A 1 116 ? -3.017 14.210 -0.658 1.00 87.62 116 THR A C 1
ATOM 944 O O . THR A 1 116 ? -2.509 15.217 -0.164 1.00 87.62 116 THR A O 1
ATOM 947 N N . GLN A 1 117 ? -4.229 14.194 -1.224 1.00 83.94 117 GLN A N 1
ATOM 948 C CA . GLN A 1 117 ? -5.077 15.366 -1.417 1.00 83.94 117 GLN A CA 1
ATOM 949 C C . GLN A 1 117 ? -6.283 15.327 -0.474 1.00 83.94 117 GLN A C 1
ATOM 951 O O . GLN A 1 117 ? -7.238 14.585 -0.722 1.00 83.94 117 GLN A O 1
ATOM 956 N N . PRO A 1 118 ? -6.308 16.160 0.581 1.00 79.56 118 PRO A N 1
ATOM 957 C CA . PRO A 1 118 ? -7.465 16.271 1.468 1.00 79.56 118 PRO A CA 1
ATOM 958 C C . PRO A 1 118 ? -8.731 16.733 0.737 1.00 79.56 118 PRO A C 1
ATOM 960 O O . PRO A 1 118 ? -9.833 16.335 1.104 1.00 79.56 118 PRO A O 1
ATOM 963 N N . GLY A 1 119 ? -8.578 17.537 -0.324 1.00 77.62 119 GLY A N 1
ATOM 964 C CA . GLY A 1 119 ? -9.686 18.027 -1.151 1.00 77.62 119 GLY A CA 1
ATOM 965 C C . GLY A 1 119 ? -10.417 16.936 -1.942 1.00 77.62 119 GLY A C 1
ATOM 966 O O . GLY A 1 119 ? -11.534 17.162 -2.393 1.00 77.62 119 GLY A O 1
ATOM 967 N N . LEU A 1 120 ? -9.823 15.745 -2.069 1.00 76.44 120 LEU A N 1
ATOM 968 C CA . LEU A 1 120 ? -10.446 14.566 -2.681 1.00 76.44 120 LEU A CA 1
ATOM 969 C C . LEU A 1 120 ? -11.011 13.596 -1.631 1.00 76.44 120 LEU A C 1
ATOM 971 O O . LEU A 1 120 ? -11.395 12.474 -1.962 1.00 76.44 120 LEU A O 1
ATOM 975 N N . SER A 1 121 ? -11.097 14.020 -0.366 1.00 72.94 121 SER A N 1
ATOM 976 C CA . SER A 1 121 ? -11.748 13.251 0.695 1.00 72.94 121 SER A CA 1
ATOM 977 C C . SER A 1 121 ? -13.209 12.974 0.325 1.00 72.94 121 SER A C 1
ATOM 979 O O . SER A 1 121 ? -14.014 13.893 0.182 1.00 72.94 121 SER A O 1
ATOM 981 N N . GLY A 1 122 ? -13.545 11.696 0.139 1.00 72.00 122 GLY A N 1
ATOM 982 C CA . GLY A 1 122 ? -14.868 11.241 -0.306 1.00 72.00 122 GLY A CA 1
ATOM 983 C C . GLY A 1 122 ? -14.910 10.710 -1.742 1.00 72.00 122 GLY A C 1
ATOM 984 O O . GLY A 1 122 ? -15.892 10.068 -2.113 1.00 72.00 122 GLY A O 1
ATOM 985 N N . VAL A 1 123 ? -13.847 10.903 -2.530 1.00 79.94 123 VAL A N 1
ATOM 986 C CA . VAL A 1 123 ? -13.644 10.179 -3.791 1.00 79.94 123 VAL A CA 1
ATOM 987 C C . VAL A 1 123 ? -12.930 8.868 -3.483 1.00 79.94 123 VAL A C 1
ATOM 989 O O . VAL A 1 123 ? -11.891 8.842 -2.824 1.00 79.94 123 VAL A O 1
ATOM 992 N N . ASP A 1 124 ? -13.481 7.760 -3.966 1.00 81.69 124 ASP A N 1
ATOM 993 C CA . ASP A 1 124 ? -12.964 6.420 -3.698 1.00 81.69 124 ASP A CA 1
ATOM 994 C C . ASP A 1 124 ? -11.788 6.070 -4.627 1.00 81.69 124 ASP A C 1
ATOM 996 O O . ASP A 1 124 ? -11.875 5.197 -5.493 1.00 81.69 124 ASP A O 1
ATOM 1000 N N . LEU A 1 125 ? -10.702 6.838 -4.528 1.00 85.25 125 LEU A N 1
ATOM 1001 C CA . LEU A 1 125 ? -9.492 6.621 -5.325 1.00 85.25 125 LEU A CA 1
ATOM 1002 C C . LEU A 1 125 ? -8.721 5.385 -4.853 1.00 85.25 125 LEU A C 1
ATOM 1004 O O . LEU A 1 125 ? -8.129 4.686 -5.671 1.00 85.25 125 LEU A O 1
ATOM 1008 N N . GLY A 1 126 ? -8.764 5.089 -3.550 1.00 85.81 126 GLY A N 1
ATOM 1009 C CA . GLY A 1 126 ? -8.059 3.956 -2.949 1.00 85.81 126 GLY A CA 1
ATOM 1010 C C . GLY A 1 126 ? -8.538 2.607 -3.484 1.00 85.81 126 GLY A C 1
ATOM 1011 O O . GLY A 1 126 ? -7.720 1.801 -3.925 1.00 85.81 126 GLY A O 1
ATOM 1012 N N . ASN A 1 127 ? -9.854 2.367 -3.534 1.00 87.19 127 ASN A N 1
ATOM 1013 C CA . ASN A 1 127 ? -10.369 1.097 -4.057 1.00 87.19 127 ASN A CA 1
ATOM 1014 C C . ASN A 1 127 ? -10.098 0.937 -5.556 1.00 87.19 127 ASN A C 1
ATOM 1016 O O . ASN A 1 127 ? -9.836 -0.173 -6.023 1.00 87.19 127 ASN A O 1
ATOM 1020 N N . PHE A 1 128 ? -10.152 2.031 -6.322 1.00 89.44 128 PHE A N 1
ATOM 1021 C CA . PHE A 1 128 ? -9.806 1.993 -7.741 1.00 89.44 128 PHE A CA 1
ATOM 1022 C C . PHE A 1 128 ? -8.313 1.706 -7.950 1.00 89.44 128 PHE A C 1
ATOM 1024 O O . PHE A 1 128 ? -7.965 0.898 -8.812 1.00 89.44 128 PHE A O 1
ATOM 1031 N N . LEU A 1 129 ? -7.447 2.295 -7.118 1.00 92.12 129 LEU A N 1
ATOM 1032 C CA . LEU A 1 129 ? -6.003 2.064 -7.147 1.00 92.12 129 LEU A CA 1
ATOM 1033 C C . LEU A 1 129 ? -5.695 0.595 -6.897 1.00 92.12 129 LEU A C 1
ATOM 1035 O O . LEU A 1 129 ? -5.005 -0.021 -7.703 1.00 92.12 129 LEU A O 1
ATOM 1039 N N . LEU A 1 130 ? -6.264 0.016 -5.838 1.00 93.44 130 LEU A N 1
ATOM 1040 C CA . LEU A 1 130 ? -6.059 -1.393 -5.514 1.00 93.44 130 LEU A CA 1
ATOM 1041 C C . LEU A 1 130 ? -6.463 -2.307 -6.669 1.00 93.44 130 LEU A C 1
ATOM 1043 O O . LEU A 1 130 ? -5.668 -3.148 -7.070 1.00 93.44 130 LEU A O 1
ATOM 1047 N N . LYS A 1 131 ? -7.647 -2.111 -7.262 1.00 93.19 131 LYS A N 1
ATOM 1048 C CA . LYS A 1 131 ? -8.096 -2.927 -8.405 1.00 93.19 131 LYS A CA 1
ATOM 1049 C C . LYS A 1 131 ? -7.112 -2.862 -9.573 1.00 93.19 131 LYS A C 1
ATOM 1051 O O . LYS A 1 131 ? -6.707 -3.896 -10.091 1.00 93.19 131 LYS A O 1
ATOM 1056 N N . ARG A 1 132 ? -6.682 -1.656 -9.950 1.00 94.31 132 ARG A N 1
ATOM 1057 C CA . ARG A 1 132 ? -5.753 -1.459 -11.072 1.00 94.31 132 ARG A CA 1
ATOM 1058 C C . ARG A 1 132 ? -4.367 -2.025 -10.782 1.00 94.31 132 ARG A C 1
ATOM 1060 O O . ARG A 1 132 ? -3.761 -2.609 -11.672 1.00 94.31 132 ARG A O 1
ATOM 1067 N N . VAL A 1 133 ? -3.880 -1.888 -9.552 1.00 96.56 133 VAL A N 1
ATOM 1068 C CA . VAL A 1 133 ? -2.594 -2.459 -9.139 1.00 96.56 133 VAL A CA 1
ATOM 1069 C C . VAL A 1 133 ? -2.659 -3.983 -9.105 1.00 96.56 133 VAL A C 1
ATOM 1071 O O . VAL A 1 133 ? -1.738 -4.621 -9.599 1.00 96.56 133 VAL A O 1
ATOM 1074 N N . VAL A 1 134 ? -3.751 -4.579 -8.618 1.00 95.94 134 VAL A N 1
ATOM 1075 C CA . VAL A 1 134 ? -3.975 -6.033 -8.698 1.00 95.94 134 VAL A CA 1
ATOM 1076 C C . VAL A 1 134 ? -3.950 -6.504 -10.154 1.00 95.94 134 VAL A C 1
ATOM 1078 O O . VAL A 1 134 ? -3.280 -7.487 -10.456 1.00 95.94 134 VAL A O 1
ATOM 1081 N N . ASP A 1 135 ? -4.617 -5.794 -11.069 1.00 94.50 135 ASP A N 1
ATOM 1082 C CA . ASP A 1 135 ? -4.613 -6.142 -12.496 1.00 94.50 135 ASP A CA 1
ATOM 1083 C C . ASP A 1 135 ? -3.210 -6.072 -13.118 1.00 94.50 135 ASP A C 1
ATOM 1085 O O . ASP A 1 135 ? -2.873 -6.901 -13.961 1.00 94.50 135 ASP A O 1
ATOM 1089 N N . VAL A 1 136 ? -2.395 -5.084 -12.730 1.00 95.00 136 VAL A N 1
ATOM 1090 C CA . VAL A 1 136 ? -0.997 -4.969 -13.182 1.00 95.00 136 VAL A CA 1
ATOM 1091 C C . VAL A 1 136 ? -0.149 -6.096 -12.599 1.00 95.00 136 VAL A C 1
ATOM 1093 O O . VAL A 1 136 ? 0.525 -6.793 -13.347 1.00 95.00 136 VAL A O 1
ATOM 1096 N N . LEU A 1 137 ? -0.240 -6.346 -11.293 1.00 94.31 137 LEU A N 1
ATOM 1097 C CA . LEU A 1 137 ? 0.534 -7.395 -10.632 1.00 94.31 137 LEU A CA 1
ATOM 1098 C C . LEU A 1 137 ? 0.201 -8.790 -11.170 1.00 94.31 137 LEU A C 1
ATOM 1100 O O . LEU A 1 137 ? 1.109 -9.581 -11.378 1.00 94.31 137 LEU A O 1
ATOM 1104 N N . LYS A 1 138 ? -1.067 -9.085 -11.477 1.00 93.00 138 LYS A N 1
ATOM 1105 C CA . LYS A 1 138 ? -1.456 -10.359 -12.109 1.00 93.00 138 LYS A CA 1
ATOM 1106 C C . LYS A 1 138 ? -0.884 -10.545 -13.515 1.00 93.00 138 LYS A C 1
ATOM 1108 O O . LYS A 1 138 ? -0.718 -11.676 -13.957 1.00 93.00 138 LYS A O 1
ATOM 1113 N N . LYS A 1 139 ? -0.630 -9.451 -14.239 1.00 92.12 139 LYS A N 1
ATOM 1114 C CA . LYS A 1 139 ? 0.002 -9.497 -15.566 1.00 92.12 139 LYS A CA 1
ATOM 1115 C C . LYS A 1 139 ? 1.510 -9.680 -15.457 1.00 92.12 139 LYS A C 1
ATOM 1117 O O . LYS A 1 139 ? 2.071 -10.453 -16.225 1.00 92.12 139 LYS A O 1
ATOM 1122 N N . ASP A 1 140 ? 2.133 -8.992 -14.505 1.00 90.56 140 ASP A N 1
ATOM 1123 C CA . ASP A 1 140 ? 3.578 -9.043 -14.281 1.00 90.56 140 ASP A CA 1
ATOM 1124 C C . ASP A 1 140 ? 4.008 -10.370 -13.619 1.00 90.56 140 ASP A C 1
ATOM 1126 O O . ASP A 1 140 ? 5.085 -10.889 -13.908 1.00 90.56 140 ASP A O 1
ATOM 1130 N N . PHE A 1 141 ? 3.153 -10.949 -12.766 1.00 89.94 141 PHE A N 1
ATOM 1131 C CA . PHE A 1 141 ? 3.421 -12.154 -11.977 1.00 89.94 141 PHE A CA 1
ATOM 1132 C C . PHE A 1 141 ? 2.325 -13.209 -12.183 1.00 89.94 141 PHE A C 1
ATOM 1134 O O . PHE A 1 141 ? 1.287 -13.196 -11.523 1.00 89.94 141 PHE A O 1
ATOM 1141 N N . VAL A 1 142 ? 2.582 -14.169 -13.075 1.00 86.50 142 VAL A N 1
ATOM 1142 C CA . VAL A 1 142 ? 1.611 -15.217 -13.455 1.00 86.50 142 VAL A CA 1
ATOM 1143 C C . VAL A 1 142 ? 1.215 -16.118 -12.274 1.00 86.50 142 VAL A C 1
ATOM 1145 O O . VAL A 1 142 ? 0.080 -16.577 -12.210 1.00 86.50 142 VAL A O 1
ATOM 1148 N N . ASN A 1 143 ? 2.126 -16.337 -11.321 1.00 88.31 143 ASN A N 1
ATOM 1149 C CA . ASN A 1 143 ? 1.908 -17.195 -10.150 1.00 88.31 143 ASN A CA 1
ATOM 1150 C C . ASN A 1 143 ? 1.268 -16.457 -8.956 1.00 88.31 143 ASN A C 1
ATOM 1152 O O . ASN A 1 143 ? 1.208 -17.005 -7.856 1.00 88.31 143 ASN A O 1
ATOM 1156 N N . MET A 1 144 ? 0.845 -15.199 -9.131 1.00 91.56 144 MET A N 1
ATOM 1157 C CA . MET A 1 144 ? 0.325 -14.381 -8.038 1.00 91.56 144 MET A CA 1
ATOM 1158 C C . MET A 1 144 ? -1.160 -14.633 -7.785 1.00 91.56 144 MET A C 1
ATOM 1160 O O . MET A 1 144 ? -2.030 -14.232 -8.561 1.00 91.56 144 MET A O 1
ATOM 1164 N N . GLU A 1 145 ? -1.445 -15.272 -6.656 1.00 91.38 145 GLU A N 1
ATOM 1165 C CA . GLU A 1 145 ? -2.779 -15.762 -6.298 1.00 91.38 145 GLU A CA 1
ATOM 1166 C C . GLU A 1 145 ? -3.391 -14.950 -5.151 1.00 91.38 145 GLU A C 1
ATOM 1168 O O . GLU A 1 145 ? -4.587 -14.640 -5.166 1.00 91.38 145 GLU A O 1
ATOM 1173 N N . THR A 1 146 ? -2.561 -14.546 -4.187 1.00 94.12 146 THR A N 1
ATOM 1174 C CA . THR A 1 146 ? -3.015 -13.990 -2.912 1.00 94.12 146 THR A CA 1
ATOM 1175 C C . THR A 1 146 ? -2.729 -12.497 -2.828 1.00 94.12 146 THR A C 1
ATOM 1177 O O . THR A 1 146 ? -1.594 -12.045 -2.968 1.00 94.12 146 THR A O 1
ATOM 1180 N N . PHE A 1 147 ? -3.770 -11.718 -2.540 1.00 95.19 147 PHE A N 1
ATOM 1181 C CA . PHE A 1 147 ? -3.707 -10.266 -2.395 1.00 95.19 147 PHE A CA 1
ATOM 1182 C C . PHE A 1 147 ? -4.263 -9.888 -1.027 1.00 95.19 147 PHE A C 1
ATOM 1184 O O . PHE A 1 147 ? -5.445 -10.096 -0.756 1.00 95.19 147 PHE A O 1
ATOM 1191 N N . VAL A 1 148 ? -3.415 -9.341 -0.160 1.00 94.81 148 VAL A N 1
ATOM 1192 C CA . VAL A 1 148 ? -3.760 -9.044 1.238 1.00 94.81 148 VAL A CA 1
ATOM 1193 C C . VAL A 1 148 ? -3.330 -7.641 1.618 1.00 94.81 148 VAL A C 1
ATOM 1195 O O . VAL A 1 148 ? -2.388 -7.088 1.058 1.00 94.81 148 VAL A O 1
ATOM 1198 N N . THR A 1 149 ? -4.009 -7.049 2.595 1.00 94.00 149 THR A N 1
ATOM 1199 C CA . THR A 1 149 ? -3.658 -5.726 3.115 1.00 94.00 149 THR A CA 1
ATOM 1200 C C . THR A 1 149 ? -3.161 -5.843 4.548 1.00 94.00 149 THR A C 1
ATOM 1202 O O . THR A 1 149 ? -3.863 -6.416 5.382 1.00 94.00 149 THR A O 1
ATOM 1205 N N . LEU A 1 150 ? -2.030 -5.219 4.867 1.00 92.50 150 LEU A N 1
ATOM 1206 C CA . LEU A 1 150 ? -1.590 -5.009 6.244 1.00 92.50 150 LEU A CA 1
ATOM 1207 C C . LEU A 1 150 ? -1.977 -3.583 6.660 1.00 92.50 150 LEU A C 1
ATOM 1209 O O . LEU A 1 150 ? -1.207 -2.644 6.500 1.00 92.50 150 LEU A O 1
ATOM 1213 N N . SER A 1 151 ? -3.221 -3.406 7.116 1.00 89.12 151 SER A N 1
ATOM 1214 C CA . SER A 1 151 ? -3.794 -2.080 7.401 1.00 89.12 151 SER A CA 1
ATOM 1215 C C . SER A 1 151 ? -3.715 -1.702 8.886 1.00 89.12 151 SER A C 1
ATOM 1217 O O . SER A 1 151 ? -3.983 -2.544 9.747 1.00 89.12 151 SER A O 1
ATOM 1219 N N . PRO A 1 152 ? -3.433 -0.429 9.225 1.00 89.06 152 PRO A N 1
ATOM 1220 C CA . PRO A 1 152 ? -3.425 0.033 10.609 1.00 89.06 152 PRO A CA 1
ATOM 1221 C C . PRO A 1 152 ? -4.846 0.185 11.176 1.00 89.06 152 PRO A C 1
ATOM 1223 O O . PRO A 1 152 ? -5.811 0.450 10.459 1.00 89.06 152 PRO A O 1
ATOM 1226 N N . LEU A 1 153 ? -4.963 0.148 12.508 1.00 90.19 153 LEU A N 1
ATOM 1227 C CA . LEU A 1 153 ? -6.205 0.435 13.242 1.00 90.19 153 LEU A CA 1
ATOM 1228 C C . LEU A 1 153 ? -6.051 1.683 14.145 1.00 90.19 153 LEU A C 1
ATOM 1230 O O . LEU A 1 153 ? -6.115 1.578 15.374 1.00 90.19 153 LEU A O 1
ATOM 1234 N N . PRO A 1 154 ? -5.874 2.898 13.582 1.00 85.50 154 PRO A N 1
ATOM 1235 C CA . PRO A 1 154 ? -5.422 4.087 14.326 1.00 85.50 154 PRO A CA 1
ATOM 1236 C C . PRO A 1 154 ? -6.382 4.553 15.432 1.00 85.50 154 PRO A C 1
ATOM 1238 O O . PRO A 1 154 ? -5.978 5.195 16.402 1.00 85.50 154 PRO A O 1
ATOM 1241 N N . ARG A 1 155 ? -7.678 4.242 15.310 1.00 88.56 155 ARG A N 1
ATOM 1242 C CA . ARG A 1 155 ? -8.714 4.640 16.279 1.00 88.56 155 ARG A CA 1
ATOM 1243 C C . ARG A 1 155 ? -9.035 3.573 17.320 1.00 88.56 155 ARG A C 1
ATOM 1245 O O . ARG A 1 155 ? -9.754 3.875 18.271 1.00 88.56 155 ARG A O 1
ATOM 1252 N N . PHE A 1 156 ? -8.492 2.365 17.178 1.00 89.00 156 PHE A N 1
ATOM 1253 C CA . PHE A 1 156 ? -8.833 1.242 18.047 1.00 89.00 156 PHE A CA 1
ATOM 1254 C C . PHE A 1 156 ? -8.458 1.512 19.506 1.00 89.00 156 PHE A C 1
ATOM 1256 O O . PHE A 1 156 ? -9.301 1.398 20.391 1.00 89.00 156 PHE A O 1
ATOM 1263 N N . ARG A 1 157 ? -7.236 1.996 19.759 1.00 89.31 157 ARG A N 1
ATOM 1264 C CA . ARG A 1 157 ? -6.780 2.332 21.116 1.00 89.31 157 ARG A CA 1
ATOM 1265 C C . ARG A 1 157 ? -7.668 3.374 21.797 1.00 89.31 157 ARG A C 1
ATOM 1267 O O . ARG A 1 157 ? -8.154 3.136 22.897 1.00 89.31 157 ARG A O 1
ATOM 1274 N N . LYS A 1 158 ? -7.923 4.507 21.129 1.00 90.38 158 LYS A N 1
ATOM 1275 C CA . LYS A 1 158 ? -8.784 5.579 21.666 1.00 90.38 158 LYS A CA 1
ATOM 1276 C C . LYS A 1 158 ? -10.197 5.073 21.961 1.00 90.38 158 LYS A C 1
ATOM 1278 O O . LYS A 1 158 ? -10.806 5.482 22.947 1.00 90.38 158 LYS A O 1
ATOM 1283 N N . TRP A 1 159 ? -10.711 4.182 21.116 1.00 90.38 159 TRP A N 1
ATOM 1284 C CA . TRP A 1 159 ? -12.005 3.546 21.326 1.00 90.38 159 TRP A CA 1
ATOM 1285 C C . TRP A 1 159 ? -12.011 2.660 22.583 1.00 90.38 159 TRP A C 1
ATOM 1287 O O . TRP A 1 159 ? -12.891 2.834 23.428 1.00 90.38 159 TRP A O 1
ATOM 1297 N N . VAL A 1 160 ? -11.003 1.796 22.766 1.00 88.88 160 VAL A N 1
ATOM 1298 C CA . VAL A 1 160 ? -10.863 0.961 23.977 1.00 88.88 160 VAL A CA 1
ATOM 1299 C C . VAL A 1 160 ? -10.719 1.824 25.233 1.00 88.88 160 VAL A C 1
ATOM 1301 O O . VAL A 1 160 ? -11.429 1.610 26.212 1.00 88.88 160 VAL A O 1
ATOM 1304 N N . GLU A 1 161 ? -9.867 2.851 25.208 1.00 89.69 161 GLU A N 1
ATOM 1305 C CA . GLU A 1 161 ? -9.691 3.778 26.335 1.00 89.69 161 GLU A CA 1
ATOM 1306 C C . GLU A 1 161 ? -11.004 4.488 26.708 1.00 89.69 161 GLU A C 1
ATOM 1308 O O . GLU A 1 161 ? -11.315 4.660 27.889 1.00 89.69 161 GLU A O 1
ATOM 1313 N N . GLY A 1 162 ? -11.812 4.866 25.712 1.00 88.81 162 GLY A N 1
ATOM 1314 C CA . GLY A 1 162 ? -13.147 5.421 25.927 1.00 88.81 162 GLY A CA 1
ATOM 1315 C C . GLY A 1 162 ? -14.080 4.451 26.656 1.00 88.81 162 GLY A C 1
ATOM 1316 O O . GLY A 1 162 ? -14.792 4.860 27.576 1.00 88.81 162 GLY A O 1
ATOM 1317 N N . LYS A 1 163 ? -14.041 3.161 26.302 1.00 86.19 163 LYS A N 1
ATOM 1318 C CA . LYS A 1 163 ? -14.826 2.106 26.964 1.00 86.19 163 LYS A CA 1
ATOM 1319 C C . LYS A 1 163 ? -14.390 1.884 28.409 1.00 86.19 163 LYS A C 1
ATOM 1321 O O . LYS A 1 163 ? -15.242 1.859 29.296 1.00 86.19 163 LYS A O 1
ATOM 1326 N N . VAL A 1 164 ? -13.082 1.817 28.660 1.00 87.50 164 VAL A N 1
ATOM 1327 C CA . VAL A 1 164 ? -12.527 1.681 30.018 1.00 87.50 164 VAL A CA 1
ATOM 1328 C C . VAL A 1 164 ? -12.973 2.854 30.900 1.00 87.50 164 VAL A C 1
ATOM 1330 O O . VAL A 1 164 ? -13.477 2.646 32.004 1.00 87.50 164 VAL A O 1
ATOM 1333 N N . LYS A 1 165 ? -12.897 4.094 30.395 1.00 86.69 165 LYS A N 1
ATOM 1334 C CA . LYS A 1 165 ? -13.370 5.286 31.126 1.00 86.69 165 LYS A CA 1
ATOM 1335 C C . LYS A 1 165 ? -14.869 5.236 31.438 1.00 86.69 165 LYS A C 1
ATOM 1337 O O . LYS A 1 165 ? -15.276 5.641 32.525 1.00 86.69 165 LYS A O 1
ATOM 1342 N N . GLN A 1 166 ? -15.697 4.751 30.511 1.00 83.25 166 GLN A N 1
ATOM 1343 C CA . GLN A 1 166 ? -17.139 4.595 30.740 1.00 83.25 166 GLN A CA 1
ATOM 1344 C C . GLN A 1 166 ? -17.439 3.572 31.842 1.00 83.25 166 GLN A C 1
ATOM 1346 O O . GLN A 1 166 ? -18.326 3.812 32.660 1.00 83.25 166 GLN A O 1
ATOM 1351 N N . GLN A 1 167 ? -16.696 2.463 31.902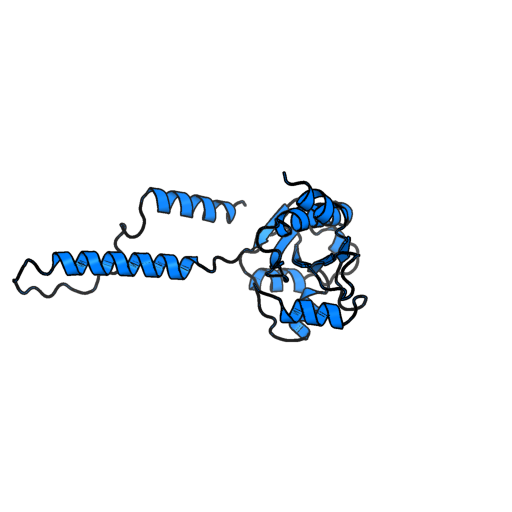 1.00 79.62 167 GLN A N 1
ATOM 1352 C CA . GLN A 1 167 ? -16.853 1.480 32.976 1.00 79.62 167 GLN A CA 1
ATOM 1353 C C . GLN A 1 167 ? -16.424 2.032 34.339 1.00 79.62 167 GLN A C 1
ATOM 1355 O O . GLN A 1 167 ? -17.146 1.855 35.318 1.00 79.62 167 GLN A O 1
ATOM 1360 N N . MET A 1 168 ? -15.314 2.774 34.401 1.00 77.31 168 MET A N 1
ATOM 1361 C CA . MET A 1 168 ? -14.871 3.407 35.649 1.00 77.31 168 MET A CA 1
ATOM 1362 C C . MET A 1 168 ? -15.883 4.427 36.191 1.00 77.31 168 MET A C 1
ATOM 1364 O O . MET A 1 168 ? -16.101 4.486 37.399 1.00 77.31 168 MET A O 1
ATOM 1368 N N . LYS A 1 169 ? -16.552 5.193 35.316 1.00 75.62 169 LYS A N 1
ATOM 1369 C CA . LYS A 1 169 ? -17.626 6.113 35.735 1.00 75.62 169 LYS A CA 1
ATOM 1370 C C . LYS A 1 169 ? -18.826 5.373 36.333 1.00 75.62 169 LYS A C 1
ATOM 1372 O O . LYS A 1 169 ? -19.276 5.745 37.411 1.00 75.62 169 LYS A O 1
ATOM 1377 N N . LYS A 1 170 ? -19.276 4.282 35.700 1.00 68.38 170 LYS A N 1
ATOM 1378 C CA . LYS A 1 170 ? -20.373 3.443 36.221 1.00 68.38 170 LYS A CA 1
ATOM 1379 C C . LYS A 1 170 ? -20.044 2.816 37.581 1.00 68.38 170 LYS A C 1
ATOM 1381 O O . LYS A 1 170 ? -20.919 2.726 38.435 1.00 68.38 170 LYS A O 1
ATOM 1386 N N . GLY A 1 171 ? -18.787 2.419 37.798 1.00 61.41 171 GLY A N 1
ATOM 1387 C CA . GLY A 1 171 ? -18.323 1.895 39.087 1.00 61.41 171 GLY A CA 1
ATOM 1388 C C . GLY A 1 171 ? -18.300 2.941 40.211 1.00 61.41 171 GLY A C 1
ATOM 1389 O O . GLY A 1 171 ? -18.595 2.607 41.355 1.00 61.41 171 GLY A O 1
ATOM 1390 N N . ASN A 1 172 ? -18.002 4.206 39.895 1.00 58.38 172 ASN A N 1
ATOM 1391 C CA . ASN A 1 172 ? -17.995 5.296 40.878 1.00 58.38 172 ASN A CA 1
ATOM 1392 C C . ASN A 1 172 ? -19.398 5.852 41.179 1.00 58.38 172 ASN A C 1
ATOM 1394 O O . ASN A 1 172 ? -19.674 6.178 42.330 1.00 58.38 172 ASN A O 1
ATOM 1398 N N . GLU A 1 173 ? -20.303 5.911 40.197 1.00 53.47 173 GLU A N 1
ATOM 1399 C CA . GLU A 1 173 ? -21.704 6.321 40.415 1.00 53.47 173 GLU A CA 1
ATOM 1400 C C . GLU A 1 173 ? -22.476 5.328 41.301 1.00 53.47 173 GLU A C 1
ATOM 1402 O O . GLU A 1 173 ? -23.332 5.737 42.083 1.00 53.47 173 GLU A O 1
ATOM 1407 N N . GLY A 1 174 ? -22.133 4.034 41.251 1.00 49.81 174 GLY A N 1
ATOM 1408 C CA . GLY A 1 174 ? -22.670 3.023 42.170 1.00 49.81 174 GLY A CA 1
ATOM 1409 C C . GLY A 1 174 ? -22.120 3.110 43.599 1.00 49.81 174 GLY A C 1
ATOM 1410 O O . GLY A 1 174 ? -22.730 2.570 44.514 1.00 49.81 174 GLY A O 1
ATOM 1411 N N . ARG A 1 175 ? -20.992 3.802 43.813 1.00 48.03 175 ARG A N 1
ATOM 1412 C CA . ARG A 1 175 ? -20.319 3.904 45.120 1.00 48.03 175 ARG A CA 1
ATOM 1413 C C . ARG A 1 175 ? -20.762 5.118 45.941 1.00 48.03 175 ARG A C 1
ATOM 1415 O O . ARG A 1 175 ? -20.546 5.137 47.143 1.00 48.03 175 ARG A O 1
ATOM 1422 N N . ALA A 1 176 ? -21.419 6.099 45.319 1.00 48.19 176 ALA A N 1
ATOM 1423 C CA . ALA A 1 176 ? -21.927 7.304 45.984 1.00 48.19 176 ALA A CA 1
ATOM 1424 C C . ALA A 1 176 ? -23.269 7.105 46.728 1.00 48.19 176 ALA A C 1
ATOM 1426 O O . ALA A 1 176 ? -23.862 8.084 47.175 1.00 48.19 176 ALA A O 1
ATOM 1427 N N . LYS A 1 177 ? -23.774 5.865 46.842 1.00 47.25 177 LYS A N 1
ATOM 1428 C CA . LYS A 1 177 ? -25.006 5.541 47.588 1.00 47.25 177 LYS A CA 1
ATOM 1429 C C . LYS A 1 177 ? -24.818 4.643 48.812 1.00 47.25 177 LYS A C 1
ATOM 1431 O O . LYS A 1 177 ? -25.762 4.544 49.583 1.00 47.25 177 LYS A O 1
ATOM 1436 N N . ASP A 1 178 ? -23.633 4.076 49.030 1.00 42.22 178 ASP A N 1
ATOM 1437 C CA . ASP A 1 178 ? -23.372 3.203 50.177 1.00 42.22 178 ASP A CA 1
ATOM 1438 C C . ASP A 1 178 ? -22.164 3.712 50.974 1.00 42.22 178 ASP A C 1
ATOM 1440 O O . ASP A 1 178 ? -21.014 3.348 50.714 1.00 42.22 178 ASP A O 1
ATOM 1444 N N . ASP A 1 179 ? -22.440 4.541 51.984 1.00 46.00 179 ASP A N 1
ATOM 1445 C CA . ASP A 1 179 ? -21.522 4.771 53.099 1.00 46.00 179 ASP A CA 1
ATOM 1446 C C . ASP A 1 179 ? -21.470 3.499 53.957 1.00 46.00 179 ASP A C 1
ATOM 1448 O O . ASP A 1 179 ? -22.200 3.342 54.935 1.00 46.00 179 ASP A O 1
ATOM 1452 N N . ASN A 1 180 ? -20.591 2.563 53.597 1.00 44.59 180 ASN A N 1
ATOM 1453 C CA . ASN A 1 180 ? -19.930 1.748 54.609 1.00 44.59 180 ASN A CA 1
ATOM 1454 C C . ASN A 1 180 ? -18.550 1.275 54.136 1.00 44.59 180 ASN A C 1
ATOM 1456 O O . ASN A 1 180 ? -18.376 0.643 53.092 1.00 44.59 180 ASN A O 1
ATOM 1460 N N . THR A 1 181 ? -17.548 1.605 54.938 1.00 48.16 181 THR A N 1
ATOM 1461 C CA . THR A 1 181 ? -16.118 1.383 54.739 1.00 48.16 181 THR A CA 1
ATOM 1462 C C . THR A 1 181 ? -15.793 -0.101 54.570 1.00 48.16 181 THR A C 1
ATOM 1464 O O . THR A 1 181 ? -15.692 -0.843 55.543 1.00 48.16 181 THR A O 1
ATOM 1467 N N . LYS A 1 182 ? -15.525 -0.535 53.332 1.00 39.56 182 LYS A N 1
ATOM 1468 C CA . LYS A 1 182 ? -14.657 -1.691 53.060 1.00 39.56 182 LYS A CA 1
ATOM 1469 C C . LYS A 1 182 ? -13.703 -1.384 51.911 1.00 39.56 182 LYS A C 1
ATOM 1471 O O . LYS A 1 182 ? -14.096 -1.047 50.794 1.00 39.56 182 LYS A O 1
ATOM 1476 N N . THR A 1 183 ? -12.419 -1.485 52.227 1.00 45.84 183 THR A N 1
ATOM 1477 C CA . THR A 1 183 ? -11.279 -1.481 51.315 1.00 45.84 183 THR A CA 1
ATOM 1478 C C . THR A 1 183 ? -11.428 -2.626 50.311 1.00 45.84 183 THR A C 1
ATOM 1480 O O . THR A 1 183 ? -11.129 -3.781 50.600 1.00 45.84 183 THR A O 1
ATOM 1483 N N . VAL A 1 184 ? -11.937 -2.318 49.117 1.00 43.28 184 VAL A N 1
ATOM 1484 C CA . VAL A 1 184 ? -12.009 -3.281 48.011 1.00 43.28 184 VAL A CA 1
ATOM 1485 C C . VAL A 1 184 ? -10.657 -3.297 47.307 1.00 43.28 184 VAL A C 1
ATOM 1487 O O . VAL A 1 184 ? -10.234 -2.289 46.742 1.00 43.28 184 VAL A O 1
ATOM 1490 N N . SER A 1 185 ? -9.981 -4.444 47.381 1.00 39.31 185 SER A N 1
ATOM 1491 C CA . SER A 1 185 ? -8.694 -4.717 46.747 1.00 39.31 185 SER A CA 1
ATOM 1492 C C . SER A 1 185 ? -8.738 -4.453 45.238 1.00 39.31 185 SER A C 1
ATOM 1494 O O . SER A 1 185 ? -9.607 -4.975 44.538 1.00 39.31 185 SER A O 1
ATOM 1496 N N . SER A 1 186 ? -7.760 -3.697 44.740 1.00 43.41 186 SER A N 1
ATOM 1497 C CA . SER A 1 186 ? -7.599 -3.239 43.350 1.00 43.41 186 SER A CA 1
ATOM 1498 C C . SER A 1 186 ? -7.282 -4.331 42.306 1.00 43.41 186 SER A C 1
ATOM 1500 O O . SER A 1 186 ? -6.572 -4.064 41.343 1.00 43.41 186 SER A O 1
ATOM 1502 N N . SER A 1 187 ? -7.773 -5.564 42.456 1.00 41.03 187 SER A N 1
ATOM 1503 C CA . SER A 1 187 ? -7.353 -6.717 41.637 1.00 41.03 187 SER A CA 1
ATOM 1504 C C . SER A 1 187 ? -8.330 -7.164 40.538 1.00 41.03 187 SER A C 1
ATOM 1506 O O . SER A 1 187 ? -8.072 -8.167 39.881 1.00 41.03 187 SER A O 1
ATOM 1508 N N . LYS A 1 188 ? -9.419 -6.435 40.255 1.00 46.62 188 LYS A N 1
ATOM 1509 C CA . LYS A 1 188 ? -10.328 -6.751 39.129 1.00 46.62 188 LYS A CA 1
ATOM 1510 C C . LYS A 1 188 ? -10.299 -5.652 38.066 1.00 46.62 188 LYS A C 1
ATOM 1512 O O . LYS A 1 188 ? -11.250 -4.892 37.931 1.00 46.62 188 LYS A O 1
ATOM 1517 N N . PHE A 1 189 ? -9.178 -5.521 37.355 1.00 48.72 189 PHE A N 1
ATOM 1518 C CA . PHE A 1 189 ? -8.983 -4.438 36.377 1.00 48.72 189 PHE A CA 1
ATOM 1519 C C . PHE A 1 189 ? -9.510 -4.740 34.963 1.00 48.72 189 PHE A C 1
ATOM 1521 O O . PHE A 1 189 ? -9.542 -3.845 34.126 1.00 48.72 189 PHE A O 1
ATOM 1528 N N . VAL A 1 190 ? -9.985 -5.948 34.665 1.00 49.41 190 VAL A N 1
ATOM 1529 C CA . VAL A 1 190 ? -10.632 -6.221 33.373 1.00 49.41 190 VAL A CA 1
ATOM 1530 C C . VAL A 1 190 ? -11.806 -7.149 33.618 1.00 49.41 190 VAL A C 1
ATOM 1532 O O . VAL A 1 190 ? -11.641 -8.358 33.738 1.00 49.41 190 VAL A O 1
ATOM 1535 N N . ASP A 1 191 ? -12.989 -6.569 33.774 1.00 57.50 191 ASP A N 1
ATOM 1536 C CA . ASP A 1 191 ? -14.215 -7.351 33.826 1.00 57.50 191 ASP A CA 1
ATOM 1537 C C . ASP A 1 191 ? -14.549 -7.847 32.409 1.00 57.50 191 ASP A C 1
ATOM 1539 O O . ASP A 1 191 ? -14.386 -7.120 31.422 1.00 57.50 191 ASP A O 1
ATOM 1543 N N . ASP A 1 192 ? -15.053 -9.077 32.297 1.00 60.00 192 ASP A N 1
ATOM 1544 C CA . ASP A 1 192 ? -15.394 -9.749 31.028 1.00 60.00 192 ASP A CA 1
ATOM 1545 C C . ASP A 1 192 ? -16.491 -9.015 30.217 1.00 60.00 192 ASP A C 1
ATOM 1547 O O . ASP A 1 192 ? -16.838 -9.380 29.085 1.00 60.00 192 ASP A O 1
ATOM 1551 N N . THR A 1 193 ? -17.029 -7.955 30.820 1.00 65.69 193 THR A N 1
ATOM 1552 C CA . THR A 1 193 ? -18.102 -7.071 30.379 1.00 65.69 193 THR A CA 1
ATOM 1553 C C . THR A 1 193 ? -17.618 -5.834 29.611 1.00 65.69 193 THR A C 1
ATOM 1555 O O . THR A 1 193 ? -18.459 -5.054 29.159 1.00 65.69 193 THR A O 1
ATOM 1558 N N . LEU A 1 194 ? -16.299 -5.634 29.431 1.00 72.56 194 LEU A N 1
ATOM 1559 C CA . LEU A 1 194 ? -15.744 -4.479 28.694 1.00 72.56 194 LEU A CA 1
ATOM 1560 C C . LEU A 1 194 ? -16.303 -4.365 27.268 1.00 72.56 194 LEU A C 1
ATOM 1562 O O . LEU A 1 194 ? -16.549 -3.265 26.769 1.00 72.56 194 LEU A O 1
ATOM 1566 N N . PHE A 1 195 ? -16.544 -5.514 26.638 1.00 77.00 195 PHE A N 1
ATOM 1567 C CA . PHE A 1 195 ? -17.109 -5.612 25.301 1.00 77.00 195 PHE A CA 1
ATOM 1568 C C . PHE A 1 195 ? -18.457 -6.321 25.346 1.00 77.00 195 PHE A C 1
ATOM 1570 O O . PHE A 1 195 ? -18.594 -7.409 25.912 1.00 77.00 195 PHE A O 1
ATOM 1577 N N . THR A 1 196 ? -19.452 -5.733 24.690 1.00 80.19 196 THR A N 1
ATOM 1578 C CA . THR A 1 196 ? -20.741 -6.395 24.474 1.00 80.19 196 THR A CA 1
ATOM 1579 C C . THR A 1 196 ? -20.565 -7.642 23.603 1.00 80.19 196 THR A C 1
ATOM 1581 O O . THR A 1 196 ? -19.637 -7.729 22.799 1.00 80.19 196 THR A O 1
ATOM 1584 N N . LYS A 1 197 ? -21.490 -8.609 23.694 1.00 78.06 197 LYS A N 1
ATOM 1585 C CA . LYS A 1 197 ? -21.475 -9.805 22.824 1.00 78.06 197 LYS A CA 1
ATOM 1586 C C . LYS A 1 197 ? -21.418 -9.440 21.333 1.00 78.06 197 LYS A C 1
ATOM 1588 O O . LYS A 1 197 ? -20.724 -10.102 20.569 1.00 78.06 197 LYS A O 1
ATOM 1593 N N . LYS A 1 198 ? -22.100 -8.357 20.939 1.00 81.06 198 LYS A N 1
ATOM 1594 C CA . LYS A 1 198 ? -22.073 -7.822 19.572 1.00 81.06 198 LYS A CA 1
ATOM 1595 C C . LYS A 1 198 ? -20.682 -7.307 19.193 1.00 81.06 198 LYS A C 1
ATOM 1597 O O . LYS A 1 198 ? -20.186 -7.652 18.132 1.00 81.06 198 LYS A O 1
ATOM 1602 N N . GLU A 1 199 ? -20.029 -6.542 20.065 1.00 81.31 199 GLU A N 1
ATOM 1603 C CA . GLU A 1 199 ? -18.667 -6.043 19.821 1.00 81.31 199 GLU A CA 1
ATOM 1604 C C . GLU A 1 199 ? -17.636 -7.173 19.779 1.00 81.31 199 GLU A C 1
ATOM 1606 O O . GLU A 1 199 ? -16.777 -7.162 18.904 1.00 81.31 199 GLU A O 1
ATOM 1611 N N . LYS A 1 200 ? -17.746 -8.185 20.654 1.00 79.88 200 LYS A N 1
ATOM 1612 C CA . LYS A 1 200 ? -16.884 -9.378 20.591 1.00 79.88 200 LYS A CA 1
ATOM 1613 C C . LYS A 1 200 ? -17.038 -10.101 19.245 1.00 79.88 200 LYS A C 1
ATOM 1615 O O . LYS A 1 200 ? -16.036 -10.505 18.663 1.00 79.88 200 LYS A O 1
ATOM 1620 N N . LEU A 1 201 ? -18.262 -10.211 18.722 1.00 79.50 201 LEU A N 1
ATOM 1621 C CA . LEU A 1 201 ? -18.522 -10.814 17.411 1.00 79.50 201 LEU A CA 1
ATOM 1622 C C . LEU A 1 201 ? -17.934 -9.985 16.258 1.00 79.50 201 LEU A C 1
ATOM 1624 O O . LEU A 1 201 ? -17.330 -10.550 15.352 1.00 79.50 201 LEU A O 1
ATOM 1628 N N . GLU A 1 202 ? -18.075 -8.659 16.288 1.00 79.19 202 GLU A N 1
ATOM 1629 C CA . GLU A 1 202 ? -17.491 -7.782 15.262 1.00 79.19 202 GLU A CA 1
ATOM 1630 C C . GLU A 1 202 ? -15.956 -7.799 15.297 1.00 79.19 202 GLU A C 1
ATOM 1632 O O . GLU A 1 202 ? -15.319 -7.925 14.254 1.00 79.19 202 GLU A O 1
ATOM 1637 N N . LEU A 1 203 ? -15.346 -7.774 16.486 1.00 76.94 203 LEU A N 1
ATOM 1638 C CA . LEU A 1 203 ? -13.893 -7.912 16.632 1.00 76.94 203 LEU A CA 1
ATOM 1639 C C . LEU A 1 203 ? -13.404 -9.272 16.125 1.00 76.94 203 LEU A C 1
ATOM 1641 O O . LEU A 1 203 ? -12.382 -9.338 15.450 1.00 76.94 203 LEU A O 1
ATOM 1645 N N . GLN A 1 204 ? -14.153 -10.349 16.379 1.00 73.62 204 GLN A N 1
ATOM 1646 C CA . GLN A 1 204 ? -13.840 -11.662 15.816 1.00 73.62 204 GLN A CA 1
ATOM 1647 C C . GLN A 1 204 ? -13.940 -11.692 14.290 1.00 73.62 204 GLN A C 1
ATOM 1649 O O . GLN A 1 204 ? -13.139 -12.379 13.668 1.00 73.62 204 GLN A O 1
ATOM 1654 N N . LYS A 1 205 ? -14.873 -10.963 13.665 1.00 72.06 205 LYS A N 1
ATOM 1655 C CA . LYS A 1 205 ? -14.922 -10.855 12.196 1.00 72.06 205 LYS A CA 1
ATOM 1656 C C . LYS A 1 205 ? -13.673 -10.167 11.649 1.00 72.06 205 LYS A C 1
ATOM 1658 O O . LYS A 1 205 ? -13.090 -10.661 10.694 1.00 72.06 205 LYS A O 1
ATOM 1663 N N . VAL A 1 206 ? -13.242 -9.076 12.286 1.00 67.50 206 VAL A N 1
ATOM 1664 C CA . VAL A 1 206 ? -12.028 -8.343 11.891 1.00 67.50 206 VAL A CA 1
ATOM 1665 C C . VAL A 1 206 ? -10.777 -9.212 12.059 1.00 67.50 206 VAL A C 1
ATOM 1667 O O . VAL A 1 206 ? -9.946 -9.251 11.160 1.00 67.50 206 VAL A O 1
ATOM 1670 N N . LEU A 1 207 ? -10.670 -9.953 13.166 1.00 64.81 207 LEU A N 1
ATOM 1671 C CA . LEU A 1 207 ? -9.523 -10.822 13.462 1.00 64.81 207 LEU A CA 1
ATOM 1672 C C . LEU A 1 207 ? -9.503 -12.115 12.632 1.00 64.81 207 LEU A C 1
ATOM 1674 O O . LEU A 1 207 ? -8.434 -12.634 12.334 1.00 64.81 207 LEU A O 1
ATOM 1678 N N . LYS A 1 208 ? -10.662 -12.648 12.226 1.00 54.97 208 LYS A N 1
ATOM 1679 C CA . LYS A 1 208 ? -10.726 -13.828 11.347 1.00 54.97 208 LYS A CA 1
ATOM 1680 C C . LYS A 1 208 ? -10.238 -13.532 9.928 1.00 54.97 208 LYS A C 1
ATOM 1682 O O . LYS A 1 208 ? -9.696 -14.433 9.303 1.00 54.97 208 LYS A O 1
ATOM 1687 N N . CYS A 1 209 ? -10.348 -12.289 9.451 1.00 46.12 209 CYS A N 1
ATOM 1688 C CA . CYS A 1 209 ? -9.707 -11.874 8.197 1.00 46.12 209 CYS A CA 1
ATOM 1689 C C . CYS A 1 209 ? -8.168 -11.897 8.270 1.00 46.12 209 CYS A C 1
ATOM 1691 O O . CYS A 1 209 ? -7.525 -11.907 7.227 1.00 46.12 209 CYS A O 1
ATOM 1693 N N . SER A 1 210 ? -7.579 -11.911 9.472 1.00 45.09 210 SER A N 1
ATOM 1694 C CA . SER A 1 210 ? -6.129 -11.995 9.697 1.00 45.09 210 SER A CA 1
ATOM 1695 C C . SER A 1 210 ? -5.592 -13.432 9.744 1.00 45.09 210 SER A C 1
ATOM 1697 O O . SER A 1 210 ? -4.389 -13.616 9.625 1.00 45.09 210 SER A O 1
ATOM 1699 N N . ASN A 1 211 ? -6.467 -14.429 9.936 1.00 35.62 211 ASN A N 1
ATOM 1700 C CA . ASN A 1 211 ? -6.111 -15.833 10.192 1.00 35.62 211 ASN A CA 1
ATOM 1701 C C . ASN A 1 211 ? -6.601 -16.784 9.083 1.00 35.62 211 ASN A C 1
ATOM 1703 O O . ASN A 1 211 ? -6.895 -17.946 9.360 1.00 35.62 211 ASN A O 1
ATOM 1707 N N . LEU A 1 212 ? -6.763 -16.300 7.849 1.00 37.16 212 LEU A N 1
ATOM 1708 C CA . LEU A 1 212 ? -6.895 -17.215 6.715 1.00 37.16 212 LEU A CA 1
ATOM 1709 C C . LEU A 1 212 ? -5.503 -17.775 6.407 1.00 37.16 212 LEU A C 1
ATOM 1711 O O . LEU A 1 212 ? -4.680 -17.083 5.809 1.00 37.16 212 LEU A O 1
ATOM 1715 N N . GLU A 1 213 ? -5.268 -18.979 6.935 1.00 35.91 213 GLU A N 1
ATOM 1716 C CA . GLU A 1 213 ? -4.194 -19.909 6.557 1.00 35.91 213 GLU A CA 1
ATOM 1717 C C . GLU A 1 213 ? -4.171 -20.173 5.046 1.00 35.91 213 GLU A C 1
ATOM 1719 O O . GLU A 1 213 ? -5.267 -20.258 4.438 1.00 35.91 213 GLU A O 1
#

Secondary structure (DSSP, 8-state):
--HHHHHHHHSPEEEEE-TTTS-HHHHHHH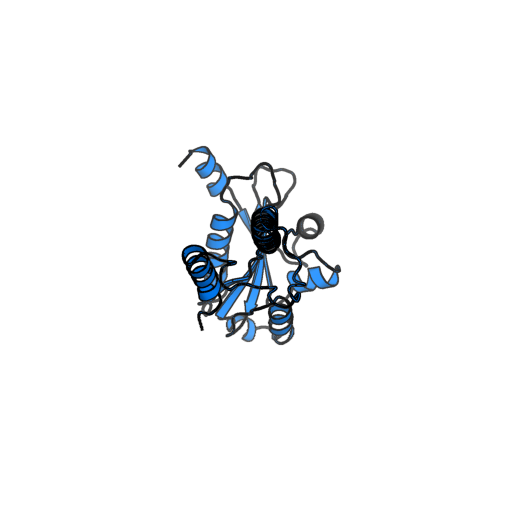HHH--SS----HHHHHHHHSTTEEEEEEE-TT-TT---SEEEEEEEESS---SSHHHHHHHHHS----STTGGG--EEEEEEEEE--GGGTTS-HHHHHHHHHHHHHHHH-TT--EEEE----TTHHHHHHHHHHHHHHHHHHTTTT--------S-----TTSS-HHHHHHHHHHHHTT---

Foldseek 3Di:
DDPVLVVQLVQKDKDKDAPPPDDVLQLVLCQVQFDQDHDDDVVSSNLQRDFQKIKIFIDGPPDPRRYGQKMWIKGFAQDDDDPDPVVSVVRRVVPPDPDPSSLRGAEIETETITGRDPVCVPRPVRVSNLVVVVVVCCVVHVNHDYYYYNGDDVCPVVVLVVLLVVVVVVVVVVVVPDPDDDDDDPPCSDDPVSDDPVRVVVVVVVVVSVPPD

Radius of gyration: 23.01 Å; chains: 1; bounding box: 43×41×72 Å

InterPro domains:
  IPR007956 Malonyl-CoA decarboxylase, C-terminal [PF05292] (12-205)
  IPR038917 Malonyl-CoA decarboxylase [PTHR28641] (11-206)
  IPR042303 Malonyl-CoA decarboxylase, C-terminal catalytic domain superfamily [G3DSA:3.40.630.150] (11-212)